Protein AF-A0A7S0IQZ1-F1 (afdb_monomer_lite)

pLDDT: mean 83.0, std 15.06, range [42.0, 97.94]

Radius of gyration: 23.32 Å; chains: 1; bounding box: 59×49×65 Å

Structure (mmCIF, N/CA/C/O backbone):
data_AF-A0A7S0IQZ1-F1
#
_entry.id   AF-A0A7S0IQZ1-F1
#
loop_
_atom_site.group_PDB
_atom_site.id
_atom_site.type_symbol
_atom_site.label_atom_id
_atom_site.label_alt_id
_atom_site.label_comp_id
_atom_site.label_asym_id
_atom_site.label_entity_id
_atom_site.label_seq_id
_atom_site.pdbx_PDB_ins_code
_atom_site.Cartn_x
_atom_site.Cartn_y
_atom_site.Cartn_z
_atom_site.occupancy
_atom_site.B_iso_or_equiv
_atom_site.auth_seq_id
_atom_site.auth_comp_id
_atom_site.auth_asym_id
_atom_site.auth_atom_id
_atom_site.pdbx_PDB_model_num
ATOM 1 N N . THR A 1 1 ? -6.515 -19.270 -25.600 1.00 81.75 1 THR A N 1
ATOM 2 C CA . THR A 1 1 ? -6.030 -20.359 -24.716 1.00 81.75 1 THR A CA 1
ATOM 3 C C . THR A 1 1 ? -4.915 -21.115 -25.415 1.00 81.75 1 THR A C 1
ATOM 5 O O . THR A 1 1 ? -4.811 -21.007 -26.632 1.00 81.75 1 THR A O 1
ATOM 8 N N . TYR A 1 2 ? -4.122 -21.914 -24.690 1.00 85.75 2 TYR A N 1
ATOM 9 C CA . TYR A 1 2 ? -3.061 -22.737 -25.292 1.00 85.75 2 TYR A CA 1
ATOM 10 C C . TYR A 1 2 ? -3.577 -23.597 -26.460 1.00 85.75 2 TYR A C 1
ATOM 12 O O . TYR A 1 2 ? -3.004 -23.592 -27.545 1.00 85.75 2 TYR A O 1
ATOM 20 N N . SER A 1 3 ? -4.724 -24.261 -26.267 1.00 85.69 3 SER A N 1
ATOM 21 C CA . SER A 1 3 ? -5.351 -25.122 -27.276 1.00 85.69 3 SER A CA 1
ATOM 22 C C . SER A 1 3 ? -5.749 -24.385 -28.559 1.00 85.69 3 SER A C 1
ATOM 24 O O . SER A 1 3 ? -5.577 -24.923 -29.649 1.00 85.69 3 SER A O 1
ATOM 26 N N . GLN A 1 4 ? -6.237 -23.146 -28.454 1.00 90.62 4 GLN A N 1
ATOM 27 C CA . GLN A 1 4 ? -6.601 -22.330 -29.618 1.00 90.62 4 GLN A CA 1
ATOM 28 C C . GLN A 1 4 ? -5.368 -21.903 -30.421 1.00 90.62 4 GLN A C 1
ATOM 30 O O . GLN A 1 4 ? -5.385 -21.970 -31.647 1.00 90.62 4 GLN A O 1
ATOM 35 N N . THR A 1 5 ? -4.288 -21.502 -29.746 1.00 88.44 5 THR A N 1
ATOM 36 C CA . THR A 1 5 ? -3.035 -21.123 -30.415 1.00 88.44 5 THR A CA 1
ATOM 37 C C . THR A 1 5 ? -2.375 -22.328 -31.082 1.00 88.44 5 THR A C 1
ATOM 39 O O . THR A 1 5 ? -1.954 -22.225 -32.231 1.00 88.44 5 THR A O 1
ATOM 42 N N . ALA A 1 6 ? -2.360 -23.489 -30.420 1.00 87.75 6 ALA A N 1
ATOM 43 C CA . ALA A 1 6 ? -1.853 -24.730 -31.004 1.00 87.75 6 ALA A CA 1
ATOM 44 C C . ALA A 1 6 ? -2.634 -25.139 -32.268 1.00 87.75 6 ALA A C 1
ATOM 46 O O . ALA A 1 6 ? -2.028 -25.481 -33.282 1.00 87.75 6 ALA A O 1
ATOM 47 N N . ALA A 1 7 ? -3.970 -25.047 -32.232 1.00 91.12 7 ALA A N 1
ATOM 48 C CA . ALA A 1 7 ? -4.820 -25.337 -33.387 1.00 91.12 7 ALA A CA 1
ATOM 49 C C . ALA A 1 7 ? -4.586 -24.355 -34.549 1.00 91.12 7 ALA A C 1
ATOM 51 O O . ALA A 1 7 ? -4.537 -24.772 -35.706 1.00 91.12 7 ALA A O 1
ATOM 52 N N . LEU A 1 8 ? -4.393 -23.066 -34.249 1.00 90.44 8 LEU A N 1
ATOM 53 C CA . LEU A 1 8 ? -4.072 -22.055 -35.256 1.00 90.44 8 LEU A CA 1
ATOM 54 C C . LEU A 1 8 ? -2.727 -22.346 -35.935 1.00 90.44 8 LEU A C 1
ATOM 56 O O . LEU A 1 8 ? -2.669 -22.368 -37.163 1.00 90.44 8 LEU A O 1
ATOM 60 N N . CYS A 1 9 ? -1.669 -22.633 -35.169 1.00 91.00 9 CYS A N 1
ATOM 61 C CA . CYS A 1 9 ? -0.373 -23.023 -35.731 1.00 91.00 9 CYS A CA 1
ATOM 62 C C . CYS A 1 9 ? -0.510 -24.258 -36.632 1.00 91.00 9 CYS A C 1
ATOM 64 O O . CYS A 1 9 ? -0.075 -24.220 -37.782 1.00 91.00 9 CYS A O 1
ATOM 66 N N . ALA A 1 10 ? -1.203 -25.300 -36.163 1.00 92.56 10 ALA A N 1
ATOM 67 C CA . ALA A 1 10 ? -1.425 -26.516 -36.940 1.00 92.56 10 ALA A CA 1
ATOM 68 C C . ALA A 1 10 ? -2.179 -26.248 -38.256 1.00 92.56 10 ALA A C 1
ATOM 70 O O . ALA A 1 10 ? -1.818 -26.807 -39.288 1.00 92.56 10 ALA A O 1
ATOM 71 N N . SER A 1 11 ? -3.172 -25.348 -38.254 1.00 95.94 11 SER A N 1
ATOM 72 C CA . SER A 1 11 ? -3.911 -24.964 -39.470 1.00 95.94 11 SER A CA 1
ATOM 73 C C . SER A 1 11 ? -3.041 -24.272 -40.526 1.00 95.94 11 SER A C 1
ATOM 75 O O . SER A 1 11 ? -3.352 -24.316 -41.713 1.00 95.94 11 SER A O 1
ATOM 77 N N . LEU A 1 12 ? -1.927 -23.673 -40.097 1.00 94.62 12 LEU A N 1
ATOM 78 C CA . LEU A 1 12 ? -0.929 -23.037 -40.955 1.00 94.62 12 LEU A CA 1
ATOM 79 C C . LEU A 1 12 ? 0.230 -23.986 -41.313 1.00 94.62 12 LEU A C 1
ATOM 81 O O . LEU A 1 12 ? 1.208 -23.542 -41.906 1.00 94.62 12 LEU A O 1
ATOM 85 N N . ASN A 1 13 ? 0.134 -25.279 -40.971 1.00 93.00 13 ASN A N 1
ATOM 86 C CA . ASN A 1 13 ? 1.227 -26.260 -41.047 1.00 93.00 13 ASN A CA 1
ATOM 87 C C . ASN A 1 13 ? 2.476 -25.846 -40.243 1.00 93.00 13 ASN A C 1
ATOM 89 O O . ASN A 1 13 ? 3.604 -26.166 -40.614 1.00 93.00 13 ASN A O 1
ATOM 93 N N . LEU A 1 14 ? 2.271 -25.125 -39.139 1.00 88.38 14 LEU A N 1
ATOM 94 C CA . LEU A 1 14 ? 3.308 -24.675 -38.216 1.00 88.38 14 LEU A CA 1
ATOM 95 C C . LEU A 1 14 ? 3.151 -25.355 -36.854 1.00 88.38 14 LEU A C 1
ATOM 97 O O . LEU A 1 14 ? 2.076 -25.820 -36.471 1.00 88.38 14 LEU A O 1
ATOM 101 N N . THR A 1 15 ? 4.228 -25.356 -36.079 1.00 90.50 15 THR A N 1
ATOM 102 C CA . THR A 1 15 ? 4.237 -25.810 -34.686 1.00 90.50 15 THR A CA 1
ATOM 103 C C . THR A 1 15 ? 4.516 -24.645 -33.745 1.00 90.50 15 THR A C 1
ATOM 105 O O . THR A 1 15 ? 5.126 -23.652 -34.134 1.00 90.50 15 THR A O 1
ATOM 108 N N . LEU A 1 16 ? 4.081 -24.771 -32.489 1.00 89.19 16 LEU A N 1
ATOM 109 C CA . LEU A 1 16 ? 4.480 -23.847 -31.427 1.00 89.19 16 LEU A CA 1
ATOM 110 C C . LEU A 1 16 ? 6.001 -23.895 -31.231 1.00 89.19 16 LEU A C 1
ATOM 112 O O . LEU A 1 16 ? 6.591 -24.977 -31.187 1.00 89.19 16 LEU A O 1
ATOM 116 N N . CYS A 1 17 ? 6.614 -22.724 -31.085 1.00 88.06 17 CYS A N 1
ATOM 117 C CA . CYS A 1 17 ? 8.056 -22.598 -30.917 1.00 88.06 17 CYS A CA 1
ATOM 118 C C . CYS A 1 17 ? 8.497 -23.054 -29.519 1.00 88.06 17 CYS A C 1
ATOM 120 O O . CYS A 1 17 ? 7.839 -22.765 -28.515 1.00 88.06 17 CYS A O 1
ATOM 122 N N . ASP A 1 18 ? 9.633 -23.742 -29.466 1.00 89.25 18 ASP A N 1
ATOM 123 C CA . ASP A 1 18 ? 10.360 -24.140 -28.254 1.00 89.25 18 ASP A CA 1
ATOM 124 C C . ASP A 1 18 ? 11.380 -23.075 -27.810 1.00 89.25 18 ASP A C 1
ATOM 126 O O . ASP A 1 18 ? 12.035 -23.201 -26.781 1.00 89.25 18 ASP A O 1
ATOM 130 N N . GLN A 1 19 ? 11.490 -21.994 -28.575 1.00 85.06 19 GLN A N 1
ATOM 131 C CA . GLN A 1 19 ? 12.394 -20.878 -28.342 1.00 85.06 19 GLN A CA 1
ATOM 132 C C . GLN A 1 19 ? 11.683 -19.543 -28.570 1.00 85.06 19 GLN A C 1
ATOM 134 O O . GLN A 1 19 ? 10.645 -19.468 -29.232 1.00 85.06 19 GLN A O 1
ATOM 139 N N . SER A 1 20 ? 12.261 -18.471 -28.027 1.00 85.19 20 SER A N 1
ATOM 140 C CA . SER A 1 20 ? 11.758 -17.116 -28.248 1.00 85.19 20 SER A CA 1
ATOM 141 C C . SER A 1 20 ? 12.039 -16.662 -29.681 1.00 85.19 20 SER A C 1
ATOM 143 O O . SER A 1 20 ? 13.189 -16.627 -30.111 1.00 85.19 20 SER A O 1
ATOM 145 N N . CYS A 1 21 ? 10.997 -16.250 -30.406 1.00 85.88 21 CYS A N 1
ATOM 146 C CA . CYS A 1 21 ? 11.110 -15.643 -31.737 1.00 85.88 21 CYS A CA 1
ATOM 147 C C . CYS A 1 21 ? 11.216 -14.111 -31.661 1.00 85.88 21 CYS A C 1
ATOM 149 O O . CYS A 1 21 ? 10.626 -13.396 -32.476 1.00 85.88 21 CYS A O 1
ATOM 151 N N . ALA A 1 22 ? 11.922 -13.589 -30.656 1.00 85.75 22 ALA A N 1
ATOM 152 C CA . ALA A 1 22 ? 12.027 -12.154 -30.428 1.00 85.75 22 ALA A CA 1
ATOM 153 C C . ALA A 1 22 ? 12.575 -11.414 -31.662 1.00 85.75 22 ALA A C 1
ATOM 155 O O . ALA A 1 22 ? 13.534 -11.846 -32.297 1.00 85.75 22 ALA A O 1
ATOM 156 N N . GLY A 1 23 ? 11.954 -10.279 -31.998 1.00 81.62 23 GLY A N 1
ATOM 157 C CA . GLY A 1 23 ? 12.408 -9.410 -33.097 1.00 81.62 23 GLY A CA 1
ATOM 158 C C . GLY A 1 23 ? 11.973 -9.849 -34.500 1.00 81.62 23 GLY A C 1
ATOM 159 O O . GLY A 1 23 ? 12.385 -9.236 -35.479 1.00 81.62 23 GLY A O 1
ATOM 160 N N . THR A 1 24 ? 11.107 -10.860 -34.610 1.00 82.19 24 THR A N 1
ATOM 161 C CA . THR A 1 24 ? 10.589 -11.365 -35.897 1.00 82.19 24 THR A CA 1
ATOM 162 C C . THR A 1 24 ? 9.340 -10.633 -36.411 1.00 82.19 24 THR A C 1
ATOM 164 O O . THR A 1 24 ? 8.825 -10.978 -37.472 1.00 82.19 24 THR A O 1
ATOM 167 N N . GLY A 1 25 ? 8.866 -9.589 -35.714 1.00 72.38 25 GLY A N 1
ATOM 168 C CA . GLY A 1 25 ? 7.781 -8.719 -36.186 1.00 72.38 25 GLY A CA 1
ATOM 169 C C . GLY A 1 25 ? 6.812 -8.263 -35.092 1.00 72.38 25 GLY A C 1
ATOM 170 O O . GLY A 1 25 ? 7.123 -8.363 -33.909 1.00 72.38 25 GLY A O 1
ATOM 171 N N . CYS A 1 26 ? 5.663 -7.721 -35.524 1.00 78.50 26 CYS A N 1
ATOM 172 C CA . CYS A 1 26 ? 4.396 -7.390 -34.829 1.00 78.50 26 CYS A CA 1
ATOM 173 C C . CYS A 1 26 ? 4.411 -6.891 -33.365 1.00 78.50 26 CYS A C 1
ATOM 175 O O . CYS A 1 26 ? 3.361 -6.856 -32.732 1.00 78.50 26 CYS A O 1
ATOM 177 N N . ALA A 1 27 ? 5.562 -6.483 -32.831 1.00 74.19 27 ALA A N 1
ATOM 178 C CA . ALA A 1 27 ? 5.750 -5.976 -31.472 1.00 74.19 27 ALA A CA 1
ATOM 179 C C . ALA A 1 27 ? 5.231 -6.899 -30.344 1.00 74.19 27 ALA A C 1
ATOM 181 O O . ALA A 1 27 ? 5.028 -6.444 -29.222 1.00 74.19 27 ALA A O 1
ATOM 182 N N . TYR A 1 28 ? 5.088 -8.208 -30.589 1.00 79.75 28 TYR A N 1
ATOM 183 C CA . TYR A 1 28 ? 4.628 -9.160 -29.565 1.00 79.75 28 TYR A CA 1
ATOM 184 C C . TYR A 1 28 ? 5.652 -9.433 -28.457 1.00 79.75 28 TYR A C 1
ATOM 186 O O . TYR A 1 28 ? 5.314 -10.059 -27.459 1.00 79.75 28 TYR A O 1
ATOM 194 N N . ASN A 1 29 ? 6.877 -8.918 -28.588 1.00 84.75 29 ASN A N 1
ATOM 195 C CA . ASN A 1 29 ? 7.941 -9.041 -27.587 1.00 84.75 29 ASN A CA 1
ATOM 196 C C . ASN A 1 29 ? 7.554 -8.483 -26.201 1.00 84.75 29 ASN A C 1
ATOM 198 O O . ASN A 1 29 ? 8.215 -8.799 -25.218 1.00 84.75 29 ASN A O 1
ATOM 202 N N . TYR A 1 30 ? 6.516 -7.647 -26.125 1.00 83.12 30 TYR A N 1
ATOM 203 C CA . TYR A 1 30 ? 6.023 -7.047 -24.882 1.00 83.12 30 TYR A CA 1
ATOM 204 C C . TYR A 1 30 ? 4.868 -7.831 -24.240 1.00 83.12 30 TYR A C 1
ATOM 206 O O . TYR A 1 30 ? 4.283 -7.376 -23.260 1.00 83.12 30 TYR A O 1
ATOM 214 N N . HIS A 1 31 ? 4.523 -9.004 -24.778 1.00 82.00 31 HIS A N 1
ATOM 215 C CA . HIS A 1 31 ? 3.427 -9.834 -24.291 1.00 82.00 31 HIS A CA 1
ATOM 216 C C . HIS A 1 31 ? 3.893 -11.270 -24.012 1.00 82.00 31 HIS A C 1
ATOM 218 O O . HIS A 1 31 ? 4.771 -11.783 -24.709 1.00 82.00 31 HIS A O 1
ATOM 224 N N . PRO A 1 32 ? 3.298 -11.960 -23.021 1.00 83.75 32 PRO A N 1
ATOM 225 C CA . PRO A 1 32 ? 3.548 -13.381 -22.822 1.00 83.75 32 PRO A CA 1
ATOM 226 C C . PRO A 1 32 ? 3.034 -14.184 -24.024 1.00 83.75 32 PRO A C 1
ATOM 228 O O . PRO A 1 32 ? 1.931 -13.951 -24.521 1.00 83.75 32 PRO A O 1
ATOM 231 N N . VAL A 1 33 ? 3.826 -15.158 -24.472 1.00 86.75 33 VAL A N 1
ATOM 232 C CA . VAL A 1 33 ? 3.521 -16.009 -25.631 1.00 86.75 33 VAL A CA 1
ATOM 233 C C . VAL A 1 33 ? 3.371 -17.471 -25.214 1.00 86.75 33 VAL A C 1
ATOM 235 O O . VAL A 1 33 ? 3.998 -17.924 -24.259 1.00 86.75 33 VAL A O 1
ATOM 238 N N . TYR A 1 34 ? 2.540 -18.226 -25.936 1.00 88.75 34 TYR A N 1
ATOM 239 C CA . TYR A 1 34 ? 2.467 -19.678 -25.770 1.00 88.75 34 TYR A CA 1
ATOM 240 C C . TYR A 1 34 ? 3.689 -20.338 -26.421 1.00 88.75 34 TYR A C 1
ATOM 242 O O . TYR A 1 34 ? 4.031 -20.007 -27.555 1.00 88.75 34 TYR A O 1
ATOM 250 N N . SER A 1 35 ? 4.316 -21.285 -25.725 1.00 88.69 35 SER A N 1
ATOM 251 C CA . SER A 1 35 ? 5.458 -22.065 -26.218 1.00 88.69 35 SER A CA 1
ATOM 252 C C . SER A 1 35 ? 5.158 -23.563 -26.184 1.00 88.69 35 SER A C 1
ATOM 254 O O . SER A 1 35 ? 4.246 -24.013 -25.491 1.00 88.69 35 SER A O 1
ATOM 256 N N . SER A 1 36 ? 5.920 -24.353 -26.936 1.00 88.56 36 SER A N 1
ATOM 257 C CA . SER A 1 36 ? 5.891 -25.821 -26.855 1.00 88.56 36 SER A CA 1
ATOM 258 C C . SER A 1 36 ? 6.792 -26.375 -25.745 1.00 88.56 36 SER A C 1
ATOM 260 O O . SER A 1 36 ? 6.884 -27.591 -25.584 1.00 88.56 36 SER A O 1
ATOM 262 N N . LEU A 1 37 ? 7.432 -25.497 -24.961 1.00 84.44 37 LEU A N 1
ATOM 263 C CA . LEU A 1 37 ? 8.306 -25.898 -23.866 1.00 84.44 37 LEU A CA 1
ATOM 264 C C . LEU A 1 37 ? 7.506 -26.627 -22.777 1.00 84.44 37 LEU A C 1
ATOM 266 O O . LEU A 1 37 ? 6.482 -26.108 -22.318 1.00 84.44 37 LEU A O 1
ATOM 270 N N . PRO A 1 38 ? 7.969 -27.806 -22.325 1.00 79.75 38 PRO A N 1
ATOM 271 C CA . PRO A 1 38 ? 7.363 -28.461 -21.182 1.00 79.75 38 PRO A CA 1
ATOM 272 C C . PRO A 1 38 ? 7.553 -27.585 -19.945 1.00 79.75 38 PRO A C 1
ATOM 274 O O . PRO A 1 38 ? 8.589 -26.935 -19.773 1.00 79.75 38 PRO A O 1
ATOM 277 N N . CYS A 1 39 ? 6.567 -27.593 -19.049 1.00 77.81 39 CYS A N 1
ATOM 278 C CA . CYS A 1 39 ? 6.777 -27.018 -17.730 1.00 77.81 39 CYS A CA 1
ATOM 279 C C . CYS A 1 39 ? 7.974 -27.718 -17.066 1.00 77.81 39 CYS A C 1
ATOM 281 O O . CYS A 1 39 ? 8.106 -28.941 -17.202 1.00 77.81 39 CYS A O 1
ATOM 283 N N . PRO A 1 40 ? 8.835 -26.980 -16.343 1.00 78.38 40 PRO A N 1
ATOM 284 C CA . PRO A 1 40 ? 9.879 -27.609 -15.553 1.00 78.38 40 PRO A CA 1
ATOM 285 C C . PRO A 1 40 ? 9.235 -28.638 -14.622 1.00 78.38 40 PRO A C 1
ATOM 287 O O . PRO A 1 40 ? 8.207 -28.365 -13.995 1.00 78.38 40 PRO A O 1
ATOM 290 N N . ALA A 1 41 ? 9.816 -29.840 -14.583 1.00 73.38 41 ALA A N 1
ATOM 291 C CA . ALA A 1 41 ? 9.355 -30.878 -13.677 1.00 73.38 41 ALA A CA 1
ATOM 292 C C . ALA A 1 41 ? 9.350 -30.314 -12.246 1.00 73.38 41 ALA A C 1
ATOM 294 O O . ALA A 1 41 ? 10.288 -29.593 -11.888 1.00 73.38 41 ALA A O 1
ATOM 295 N N . PRO A 1 42 ? 8.326 -30.612 -11.426 1.00 62.06 42 PRO A N 1
ATOM 296 C CA . PRO A 1 42 ? 8.367 -30.243 -10.021 1.00 62.06 42 PRO A CA 1
ATOM 297 C C . PRO A 1 42 ? 9.662 -30.793 -9.423 1.00 62.06 42 PRO A C 1
ATOM 299 O O . PRO A 1 42 ? 9.967 -31.978 -9.585 1.00 62.06 42 PRO A O 1
ATOM 302 N N . SER A 1 43 ? 10.453 -29.910 -8.811 1.00 63.34 43 SER A N 1
ATOM 303 C CA . SER A 1 43 ? 11.767 -30.264 -8.284 1.00 63.34 43 SER A CA 1
ATOM 304 C C . SER A 1 43 ? 11.647 -31.491 -7.373 1.00 63.34 43 SER A C 1
ATOM 306 O O . SER A 1 43 ? 10.781 -31.497 -6.490 1.00 63.34 43 SER A O 1
ATOM 308 N N . PRO A 1 44 ? 12.479 -32.533 -7.556 1.00 66.69 44 PRO A N 1
ATOM 309 C CA . PRO A 1 44 ? 12.504 -33.653 -6.628 1.00 66.69 44 PRO A CA 1
ATOM 310 C C . PRO A 1 44 ? 12.825 -33.138 -5.216 1.00 66.69 44 PRO A C 1
ATOM 312 O O . PRO A 1 44 ? 13.574 -32.163 -5.081 1.00 66.69 44 PRO A O 1
ATOM 315 N N . PRO A 1 45 ? 12.274 -33.761 -4.158 1.00 60.41 45 PRO A N 1
ATOM 316 C CA . PRO A 1 45 ? 12.620 -33.388 -2.795 1.00 60.41 45 PRO A CA 1
ATOM 317 C C . PRO A 1 45 ? 14.138 -33.488 -2.625 1.00 60.41 45 PRO A C 1
ATOM 319 O O . PRO A 1 45 ? 14.747 -34.498 -2.982 1.00 60.41 45 PRO A O 1
ATOM 322 N N . LEU A 1 46 ? 14.745 -32.410 -2.125 1.00 61.62 46 LEU A N 1
ATOM 323 C CA . LEU A 1 46 ? 16.183 -32.349 -1.885 1.00 61.62 46 LEU A CA 1
ATOM 324 C C . LEU A 1 46 ? 16.614 -33.528 -0.989 1.00 61.62 46 LEU A C 1
ATOM 326 O O . LEU A 1 46 ? 15.954 -33.789 0.022 1.00 61.62 46 LEU A O 1
ATOM 330 N N . PRO A 1 47 ? 17.709 -34.237 -1.321 1.00 62.75 47 PRO A N 1
ATOM 331 C CA . PRO A 1 47 ? 18.278 -35.237 -0.428 1.00 62.75 47 PRO A CA 1
ATOM 332 C C . PRO A 1 47 ? 18.697 -34.574 0.888 1.00 62.75 47 PRO A C 1
ATOM 334 O O . PRO A 1 47 ? 19.240 -33.466 0.891 1.00 62.75 47 PRO A O 1
ATOM 337 N N . LEU A 1 48 ? 18.432 -35.251 2.011 1.00 53.41 48 LEU A N 1
ATOM 338 C CA . LEU A 1 48 ? 18.798 -34.733 3.325 1.00 53.41 48 LEU A CA 1
ATOM 339 C C . LEU A 1 48 ? 20.324 -34.521 3.401 1.00 53.41 48 LEU A C 1
ATOM 341 O O . LEU A 1 48 ? 21.080 -35.425 3.033 1.00 53.41 48 LEU A O 1
ATOM 345 N N . PRO A 1 49 ? 20.790 -33.361 3.894 1.00 70.19 49 PRO A N 1
ATOM 346 C CA . PRO A 1 49 ? 22.212 -33.111 4.081 1.00 70.19 49 PRO A CA 1
ATOM 347 C C . PRO A 1 49 ? 22.813 -34.060 5.138 1.00 70.19 49 PRO A C 1
ATOM 349 O O . PRO A 1 49 ? 22.112 -34.465 6.071 1.00 70.19 49 PRO A O 1
ATOM 352 N N . PRO A 1 50 ? 24.111 -34.411 5.027 1.00 66.88 50 PRO A N 1
ATOM 353 C CA . PRO A 1 50 ? 24.805 -35.203 6.038 1.00 66.88 50 PRO A CA 1
ATOM 354 C C . PRO A 1 50 ? 24.800 -34.486 7.393 1.00 66.88 50 PRO A C 1
ATOM 356 O O . PRO A 1 50 ? 24.919 -33.261 7.465 1.00 66.88 50 PRO A O 1
ATOM 359 N N . SER A 1 51 ? 24.652 -35.260 8.471 1.00 57.75 51 SER A N 1
ATOM 360 C CA . SER A 1 51 ? 24.537 -34.724 9.827 1.00 57.75 51 SER A CA 1
ATOM 361 C C . SER A 1 51 ? 25.761 -33.876 10.211 1.00 57.75 51 SER A C 1
ATOM 363 O O . SER A 1 51 ? 26.893 -34.346 10.069 1.00 57.75 51 SER A O 1
ATOM 365 N N . PRO A 1 52 ? 25.562 -32.648 10.723 1.00 66.81 52 PRO A N 1
ATOM 366 C CA . PRO A 1 52 ? 26.654 -31.819 11.215 1.00 66.81 52 PRO A CA 1
ATOM 367 C C . PRO A 1 52 ? 27.291 -32.422 12.484 1.00 66.81 52 PRO A C 1
ATOM 369 O O . PRO A 1 52 ? 26.627 -33.162 13.217 1.00 66.81 52 PRO A O 1
ATOM 372 N N . PRO A 1 53 ? 28.569 -32.106 12.774 1.00 65.50 53 PRO A N 1
ATOM 373 C CA . PRO A 1 53 ? 29.215 -32.484 14.031 1.00 65.50 53 PRO A CA 1
ATOM 374 C C . PRO A 1 53 ? 28.443 -31.923 15.240 1.00 65.50 53 PRO A C 1
ATOM 376 O O . PRO A 1 53 ? 27.761 -30.901 15.108 1.00 65.50 53 PRO A O 1
ATOM 379 N N . PRO A 1 54 ? 28.545 -32.557 16.426 1.00 60.09 54 PRO A N 1
ATOM 380 C CA . PRO A 1 54 ? 27.790 -32.132 17.596 1.00 60.09 54 PRO A CA 1
ATOM 381 C C . PRO A 1 54 ? 28.120 -30.670 17.941 1.00 60.09 54 PRO A C 1
ATOM 383 O O . PRO A 1 54 ? 29.300 -30.310 18.035 1.00 60.09 54 PRO A O 1
ATOM 386 N N . PRO A 1 55 ? 27.106 -29.810 18.127 1.00 52.78 55 PRO A N 1
ATOM 387 C CA . PRO A 1 55 ? 27.332 -28.416 18.454 1.00 52.78 55 PRO A CA 1
ATOM 388 C C . PRO A 1 55 ? 27.966 -28.311 19.843 1.00 52.78 55 PRO A C 1
ATOM 390 O O . PRO A 1 55 ? 27.484 -28.889 20.818 1.00 52.78 55 PRO A O 1
ATOM 393 N N . ARG A 1 56 ? 29.040 -27.520 19.951 1.00 59.66 56 ARG A N 1
ATOM 394 C CA . ARG A 1 56 ? 29.423 -26.932 21.241 1.00 59.66 56 ARG A CA 1
ATOM 395 C C . ARG A 1 56 ? 28.218 -26.153 21.749 1.00 59.66 56 ARG A C 1
ATOM 397 O O . ARG A 1 56 ? 27.620 -25.435 20.954 1.00 59.66 56 ARG A O 1
ATOM 404 N N . SER A 1 57 ? 27.889 -26.302 23.032 1.00 56.41 57 SER A N 1
ATOM 405 C CA . SER A 1 57 ? 26.756 -25.676 23.719 1.0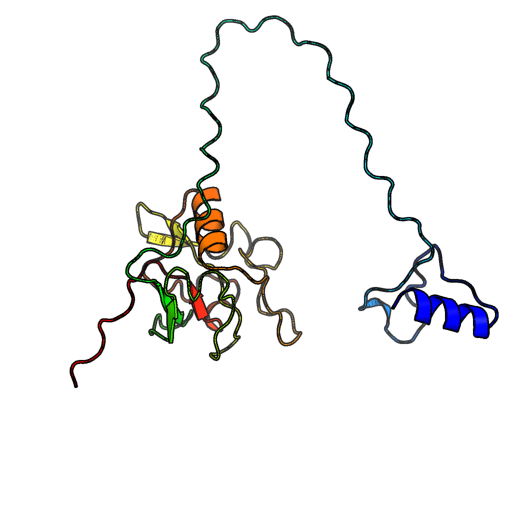0 56.41 57 SER A CA 1
ATOM 406 C C . SER A 1 57 ? 26.618 -24.190 23.382 1.00 56.41 57 SER A C 1
ATOM 408 O O . SER A 1 57 ? 27.170 -23.322 24.055 1.00 56.41 57 SER A O 1
ATOM 410 N N . GLN A 1 58 ? 25.878 -23.904 22.319 1.00 56.44 58 GLN A N 1
ATOM 411 C CA . GLN A 1 58 ? 25.437 -22.579 21.943 1.00 56.44 58 GLN A CA 1
ATOM 412 C C . GLN A 1 58 ? 23.938 -22.542 22.177 1.00 56.44 58 GLN A C 1
ATOM 414 O O . GLN A 1 58 ? 23.209 -23.493 21.891 1.00 56.44 58 GLN A O 1
ATOM 419 N N . ARG A 1 59 ? 23.527 -21.445 22.808 1.00 58.69 59 ARG A N 1
ATOM 420 C CA . ARG A 1 59 ? 22.156 -21.136 23.190 1.00 58.69 59 ARG A CA 1
ATOM 421 C C . ARG A 1 59 ? 21.221 -21.408 21.997 1.00 58.69 59 ARG A C 1
ATOM 423 O O . ARG A 1 59 ? 21.587 -21.035 20.884 1.00 58.69 59 ARG A O 1
ATOM 430 N N . PRO A 1 60 ? 20.060 -22.056 22.205 1.00 56.06 60 PRO A N 1
ATOM 431 C CA . PRO A 1 60 ? 19.142 -22.365 21.117 1.00 56.06 60 PRO A CA 1
ATOM 432 C C . PRO A 1 60 ? 18.818 -21.097 20.310 1.00 56.06 60 PRO A C 1
ATOM 434 O O . PRO A 1 60 ? 18.647 -20.034 20.921 1.00 56.06 60 PRO A O 1
ATOM 437 N N . PRO A 1 61 ? 18.757 -21.185 18.966 1.00 55.22 61 PRO A N 1
ATOM 438 C CA . PRO A 1 61 ? 18.266 -20.082 18.155 1.00 55.22 61 PRO A CA 1
ATOM 439 C C . PRO A 1 61 ? 16.861 -19.704 18.647 1.00 55.22 61 PRO A C 1
ATOM 441 O O . PRO A 1 61 ? 16.102 -20.594 19.051 1.00 55.22 61 PRO A O 1
ATOM 444 N N . PRO A 1 62 ? 16.513 -18.405 18.675 1.00 50.41 62 PRO A N 1
ATOM 445 C CA . PRO A 1 62 ? 15.163 -17.999 19.027 1.00 50.41 62 PRO A CA 1
ATOM 446 C C . PRO A 1 62 ? 14.174 -18.713 18.092 1.00 50.41 62 PRO A C 1
ATOM 448 O O . PRO A 1 62 ? 14.497 -18.929 16.919 1.00 50.41 62 PRO A O 1
ATOM 451 N N . PRO A 1 63 ? 13.002 -19.131 18.597 1.00 46.78 63 PRO A N 1
ATOM 452 C CA . PRO A 1 63 ? 11.989 -19.749 17.756 1.00 46.78 63 PRO A CA 1
ATOM 453 C C . PRO A 1 63 ? 11.680 -18.828 16.565 1.00 46.78 63 PRO A C 1
ATOM 455 O O . PRO A 1 63 ? 11.720 -17.603 16.734 1.00 46.78 63 PRO A O 1
ATOM 458 N N . PRO A 1 64 ? 11.373 -19.379 15.373 1.00 48.97 64 PRO A N 1
ATOM 459 C CA . PRO A 1 64 ? 10.813 -18.566 14.302 1.00 48.97 64 PRO A CA 1
ATOM 460 C C . PRO A 1 64 ? 9.616 -17.797 14.877 1.00 48.97 64 PRO A C 1
ATOM 462 O O . PRO A 1 64 ? 8.876 -18.372 15.690 1.00 48.97 64 PRO A O 1
ATOM 465 N N . PRO A 1 65 ? 9.435 -16.508 14.529 1.00 49.19 65 PRO A N 1
ATOM 466 C CA . PRO A 1 65 ? 8.262 -15.779 14.977 1.00 49.19 65 PRO A CA 1
ATOM 467 C C . PRO A 1 65 ? 7.032 -16.612 14.603 1.00 49.19 65 PRO A C 1
ATOM 469 O O . PRO A 1 65 ? 7.031 -17.245 13.539 1.00 49.19 65 PRO A O 1
ATOM 472 N N . PRO A 1 66 ? 6.022 -16.699 15.485 1.00 42.00 66 PRO A N 1
ATOM 473 C CA . PRO A 1 66 ? 4.810 -17.430 15.162 1.00 42.00 66 PRO A CA 1
ATOM 474 C C . PRO A 1 66 ? 4.324 -16.950 13.795 1.00 42.00 66 PRO A C 1
ATOM 476 O O . PRO A 1 66 ? 4.356 -15.751 13.519 1.00 42.00 66 PRO A O 1
ATOM 479 N N . LEU A 1 67 ? 3.909 -17.886 12.936 1.00 43.66 67 LEU A N 1
ATOM 480 C CA . LEU A 1 67 ? 3.068 -17.567 11.788 1.00 43.66 67 LEU A CA 1
ATOM 481 C C . LEU A 1 67 ? 1.820 -16.907 12.369 1.00 43.66 67 LEU A C 1
ATOM 483 O O . LEU A 1 67 ? 0.879 -17.583 12.786 1.00 43.66 67 LEU A O 1
ATOM 487 N N . SER A 1 68 ? 1.885 -15.587 12.514 1.00 43.59 68 SER A N 1
ATOM 488 C CA . SER A 1 68 ? 0.794 -14.764 12.983 1.00 43.59 68 SER A CA 1
ATOM 489 C C . SER A 1 68 ? -0.369 -15.094 12.071 1.00 43.59 68 SER A C 1
ATOM 491 O O . SER A 1 68 ? -0.249 -14.979 10.849 1.00 43.59 68 SER A O 1
ATOM 493 N N . LEU A 1 69 ? -1.466 -15.572 12.663 1.00 46.38 69 LEU A N 1
ATOM 494 C CA . LEU A 1 69 ? -2.763 -15.630 11.997 1.00 46.38 69 LEU A CA 1
ATOM 495 C C . LEU A 1 69 ? -2.890 -14.378 11.119 1.00 46.38 69 LEU A C 1
ATOM 497 O O . LEU A 1 69 ? -2.546 -13.306 11.626 1.00 46.38 69 LEU A O 1
ATOM 501 N N . PRO A 1 70 ? -3.331 -14.482 9.847 1.00 53.16 70 PRO A N 1
ATOM 502 C CA . PRO A 1 70 ? -3.557 -13.296 9.031 1.00 53.16 70 PRO A CA 1
ATOM 503 C C . PRO A 1 70 ? -4.373 -12.338 9.887 1.00 53.16 70 PRO A C 1
ATOM 505 O O . PRO A 1 70 ? -5.455 -12.714 10.347 1.00 53.16 70 PRO A O 1
ATOM 508 N N . SER A 1 71 ? -3.787 -11.184 10.224 1.00 62.53 71 SER A N 1
ATOM 509 C CA . SER A 1 71 ? -4.387 -10.250 11.169 1.00 62.53 71 SER A CA 1
ATOM 510 C C . SER A 1 71 ? -5.722 -9.842 10.576 1.00 62.53 71 SER A C 1
ATOM 512 O O . SER A 1 71 ? -5.777 -9.060 9.626 1.00 62.53 71 SER A O 1
ATOM 514 N N . LYS A 1 72 ? -6.798 -10.464 11.065 1.00 82.56 72 LYS A N 1
ATOM 515 C CA . LYS A 1 72 ? -8.151 -10.183 10.602 1.00 82.56 72 LYS A CA 1
ATOM 516 C C . LYS A 1 72 ? -8.425 -8.706 10.819 1.00 82.56 72 LYS A C 1
ATOM 518 O O . LYS A 1 72 ? -7.864 -8.095 11.734 1.00 82.56 72 LYS A O 1
ATOM 523 N N . ILE A 1 73 ? -9.312 -8.152 9.999 1.00 87.44 73 ILE A N 1
ATOM 524 C CA . ILE A 1 73 ? -9.850 -6.823 10.264 1.00 87.44 73 ILE A CA 1
ATOM 525 C C . ILE A 1 73 ? -10.379 -6.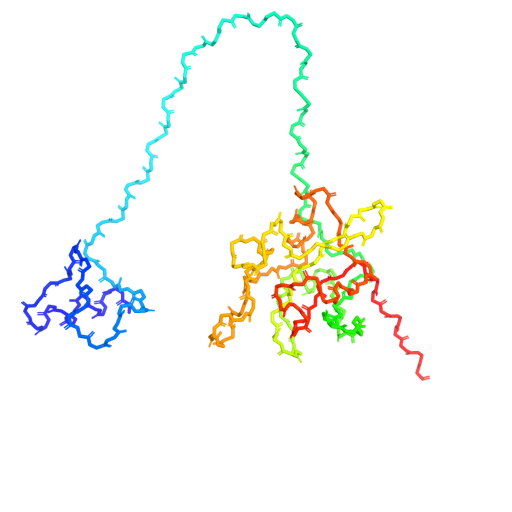834 11.713 1.00 87.44 73 ILE A C 1
ATOM 527 O O . ILE A 1 73 ? -11.102 -7.757 12.097 1.00 87.44 73 ILE A O 1
ATOM 531 N N . PRO A 1 74 ? -9.974 -5.887 12.571 1.00 87.31 74 PRO A N 1
ATOM 532 C CA . PRO A 1 74 ? -10.447 -5.869 13.951 1.00 87.31 74 PRO A CA 1
ATOM 533 C C . PRO A 1 74 ? -11.948 -5.576 14.042 1.00 87.31 74 PRO A C 1
ATOM 535 O O . PRO A 1 74 ? -12.529 -4.990 13.134 1.00 87.31 74 PRO A O 1
ATOM 538 N N . SER A 1 75 ? -12.574 -5.948 15.163 1.00 85.19 75 SER A N 1
ATOM 539 C CA . SER A 1 75 ? -14.032 -5.855 15.371 1.00 85.19 75 SER A CA 1
ATOM 540 C C . SER A 1 75 ? -14.629 -4.472 15.084 1.00 85.19 75 SER A C 1
ATOM 542 O O . SER A 1 75 ? -15.739 -4.384 14.575 1.00 85.19 75 SER A O 1
ATOM 544 N N . GLY A 1 76 ? -13.888 -3.399 15.376 1.00 85.44 76 GLY A N 1
ATOM 545 C CA . GLY A 1 76 ? -14.300 -2.015 15.106 1.00 85.44 76 GLY A CA 1
ATOM 546 C C . GLY A 1 76 ? -14.121 -1.545 13.657 1.00 85.44 76 GLY A C 1
ATOM 547 O O . GLY A 1 76 ? -14.300 -0.361 13.387 1.00 85.44 76 GLY A O 1
ATOM 548 N N . GLY A 1 77 ? -13.720 -2.433 12.746 1.00 91.75 77 GLY A N 1
ATOM 549 C CA . GLY A 1 77 ? -13.394 -2.094 11.368 1.00 91.75 77 GLY A CA 1
ATOM 550 C C . GLY A 1 77 ? -12.126 -1.252 11.233 1.00 91.75 77 GLY A C 1
ATOM 551 O O . GLY A 1 77 ? -11.497 -0.842 12.220 1.00 91.75 77 GLY A O 1
ATOM 552 N N . ARG A 1 78 ? -11.701 -1.030 9.991 1.00 94.50 78 ARG A N 1
ATOM 553 C CA . ARG A 1 78 ? -10.512 -0.233 9.665 1.00 94.50 78 ARG A CA 1
ATOM 554 C C . ARG A 1 78 ? -10.774 0.703 8.508 1.00 94.50 78 ARG A C 1
ATOM 556 O O . ARG A 1 78 ? -11.365 0.310 7.506 1.00 94.50 78 ARG A O 1
ATOM 563 N N . ALA A 1 79 ? -10.320 1.939 8.660 1.00 96.62 79 ALA A N 1
ATOM 564 C CA . ALA A 1 79 ? -10.453 2.943 7.627 1.00 96.62 79 ALA A CA 1
ATOM 565 C C . ALA A 1 79 ? -9.469 2.681 6.480 1.00 96.62 79 ALA A C 1
ATOM 567 O O . ALA A 1 79 ? -8.271 2.456 6.681 1.00 96.62 79 ALA A O 1
ATOM 568 N N . VAL A 1 80 ? -9.983 2.776 5.262 1.00 97.62 80 VAL A N 1
ATOM 569 C CA . VAL A 1 80 ? -9.195 3.041 4.063 1.00 97.62 80 VAL A CA 1
ATOM 570 C C . VAL A 1 80 ? -9.199 4.547 3.860 1.00 97.62 80 VAL A C 1
ATOM 572 O O . VAL A 1 80 ? -10.257 5.182 3.898 1.00 97.62 80 VAL A O 1
ATOM 575 N N . ILE A 1 81 ? -8.015 5.112 3.662 1.00 97.94 81 ILE A N 1
ATOM 576 C CA . ILE A 1 81 ? -7.812 6.556 3.529 1.00 97.94 81 ILE A CA 1
ATOM 577 C C . ILE A 1 81 ? -7.138 6.886 2.197 1.00 97.94 81 ILE A C 1
ATOM 579 O O . ILE A 1 81 ? -6.584 6.007 1.539 1.00 97.94 81 ILE A O 1
ATOM 583 N N . GLN A 1 82 ? -7.178 8.149 1.788 1.00 97.69 82 GLN A N 1
ATOM 584 C CA . GLN A 1 82 ? -6.434 8.632 0.626 1.00 97.69 82 GLN A CA 1
ATOM 585 C C . GLN A 1 82 ? -4.926 8.599 0.899 1.00 97.69 82 GLN A C 1
ATOM 587 O O . GLN A 1 82 ? -4.469 9.072 1.942 1.00 97.69 82 GLN A O 1
ATOM 592 N N . GLY A 1 83 ? -4.140 8.085 -0.047 1.00 95.94 83 GLY A N 1
ATOM 593 C CA . GLY A 1 83 ? -2.688 7.988 0.089 1.00 95.94 83 GLY A CA 1
ATOM 594 C C . GLY A 1 83 ? -1.938 9.322 0.022 1.00 95.94 83 GLY A C 1
ATOM 595 O O . GLY A 1 83 ? -0.746 9.349 0.331 1.00 95.94 83 GLY A O 1
ATOM 596 N N . ASP A 1 84 ? -2.586 10.417 -0.381 1.00 96.12 84 ASP A N 1
ATOM 597 C CA . ASP A 1 84 ? -2.021 11.770 -0.442 1.00 96.12 84 ASP A CA 1
ATOM 598 C C . ASP A 1 84 ? -2.468 12.661 0.727 1.00 96.12 84 ASP A C 1
ATOM 600 O O . ASP A 1 84 ? -1.633 13.313 1.345 1.00 96.12 84 ASP A O 1
ATOM 604 N N . THR A 1 85 ? -3.756 12.671 1.070 1.00 95.94 85 THR A N 1
ATOM 605 C CA . THR A 1 85 ? -4.315 13.572 2.091 1.00 95.94 85 THR A CA 1
ATOM 606 C C . THR A 1 85 ? -4.605 12.883 3.419 1.00 95.94 85 THR A C 1
ATOM 608 O O . THR A 1 85 ? -4.738 13.554 4.437 1.00 95.94 85 THR A O 1
ATOM 611 N N . GLY A 1 86 ? -4.732 11.552 3.434 1.00 95.44 86 GLY A N 1
ATOM 612 C CA . GLY A 1 86 ? -5.214 10.809 4.601 1.00 95.44 86 GLY A CA 1
ATOM 613 C C . GLY A 1 86 ? -6.713 10.957 4.865 1.00 95.44 86 GLY A C 1
ATOM 614 O O . GLY A 1 86 ? -7.194 10.515 5.905 1.00 95.44 86 GLY A O 1
ATOM 615 N N . THR A 1 87 ? -7.468 11.545 3.933 1.00 96.31 87 THR A N 1
ATOM 616 C CA . THR A 1 87 ? -8.926 11.671 4.053 1.00 96.31 87 THR A CA 1
ATOM 617 C C . THR A 1 87 ? -9.585 10.293 4.050 1.00 96.31 87 THR A C 1
ATOM 619 O O . THR A 1 87 ? -9.212 9.427 3.261 1.00 96.31 87 THR A O 1
ATOM 622 N N . PHE A 1 88 ? -10.587 10.091 4.906 1.00 95.88 88 PHE A N 1
ATOM 623 C CA . PHE A 1 88 ? -11.384 8.865 4.941 1.00 95.88 88 PHE A CA 1
ATOM 624 C C . PHE A 1 88 ? -12.076 8.588 3.596 1.00 95.88 88 PHE A C 1
ATOM 626 O O . PHE A 1 88 ? -12.656 9.493 2.998 1.00 95.88 88 PHE A O 1
ATOM 633 N N . LEU A 1 89 ? -12.044 7.330 3.148 1.00 95.19 89 LEU A N 1
ATOM 634 C CA . LEU A 1 89 ? -12.711 6.883 1.921 1.00 95.19 89 LEU A CA 1
ATOM 635 C C . LEU A 1 89 ? -13.745 5.790 2.176 1.00 95.19 89 LEU A C 1
ATOM 637 O O . LEU A 1 89 ? -14.863 5.871 1.676 1.00 95.19 89 LEU A O 1
ATOM 641 N N . SER A 1 90 ? -13.364 4.748 2.912 1.00 95.38 90 SER A N 1
ATOM 642 C CA . SER A 1 90 ? -14.227 3.594 3.152 1.00 95.38 90 SER A CA 1
ATOM 643 C C . SER A 1 90 ? -13.895 2.921 4.477 1.00 95.38 90 SER A C 1
ATOM 645 O O . SER A 1 90 ? -12.779 3.032 4.986 1.00 95.38 90 SER A O 1
ATOM 647 N N . CYS A 1 91 ? -14.872 2.213 5.033 1.00 95.81 91 CYS A N 1
ATOM 648 C CA . CYS A 1 91 ? -14.708 1.386 6.218 1.00 95.81 91 CYS A CA 1
ATOM 649 C C . CYS A 1 91 ? -14.685 -0.084 5.806 1.00 95.81 91 CYS A C 1
ATOM 651 O O . CYS A 1 91 ? -15.614 -0.542 5.149 1.00 95.81 91 CYS A O 1
ATOM 653 N N . LEU A 1 92 ? -13.647 -0.811 6.214 1.00 94.88 92 LEU A N 1
ATOM 654 C CA . LEU A 1 92 ? -13.577 -2.260 6.063 1.00 94.88 92 LEU A CA 1
ATOM 655 C C . LEU A 1 92 ? -14.080 -2.913 7.345 1.00 94.88 92 LEU A C 1
ATOM 657 O O . LEU A 1 92 ? -13.520 -2.667 8.418 1.00 94.88 92 LEU A O 1
ATOM 661 N N . LEU A 1 93 ? -15.109 -3.745 7.238 1.00 92.12 93 LEU A N 1
ATOM 662 C CA . LEU A 1 93 ? -15.712 -4.477 8.342 1.00 92.12 93 LEU A CA 1
ATOM 663 C C . LEU A 1 93 ? -15.278 -5.953 8.338 1.00 92.12 93 LEU A C 1
ATOM 665 O O . LEU A 1 93 ? -15.202 -6.585 7.280 1.00 92.12 93 LEU A O 1
ATOM 669 N N . PRO A 1 94 ? -15.013 -6.539 9.518 1.00 90.62 94 PRO A N 1
ATOM 670 C CA . PRO A 1 94 ? -14.620 -7.941 9.624 1.00 90.62 94 PRO A CA 1
ATOM 671 C C . PRO A 1 94 ? -15.715 -8.883 9.128 1.00 90.62 94 PRO A C 1
ATOM 673 O O . PRO A 1 94 ? -16.888 -8.714 9.459 1.00 90.62 94 PRO A O 1
ATOM 676 N N . GLY A 1 95 ? -15.332 -9.906 8.363 1.00 86.19 95 GLY A N 1
ATOM 677 C CA . GLY A 1 95 ? -16.258 -10.885 7.784 1.00 86.19 95 GLY A CA 1
ATOM 678 C C . GLY A 1 95 ? -17.057 -10.382 6.576 1.00 86.19 95 GLY A C 1
ATOM 679 O O . GLY A 1 95 ? -17.670 -11.197 5.890 1.00 86.19 95 GLY A O 1
ATOM 680 N N . GLN A 1 96 ? -17.026 -9.077 6.293 1.00 88.62 96 GLN A N 1
ATOM 681 C CA . GLN A 1 96 ? -17.658 -8.466 5.123 1.00 88.62 96 GLN A CA 1
ATOM 682 C C . GLN A 1 96 ? -16.610 -8.052 4.085 1.00 88.62 96 GLN A C 1
ATOM 684 O O . GLN A 1 96 ? -16.722 -8.420 2.919 1.00 88.62 96 GLN A O 1
ATOM 689 N N . ASP A 1 97 ? -15.561 -7.356 4.526 1.00 92.44 97 ASP A N 1
ATOM 690 C CA . ASP A 1 97 ? -14.559 -6.726 3.661 1.00 92.44 97 ASP A CA 1
ATOM 691 C C . ASP A 1 97 ? -13.180 -7.401 3.739 1.00 92.44 97 ASP A C 1
ATOM 693 O O . ASP A 1 97 ? -12.175 -6.848 3.293 1.00 92.44 97 ASP A O 1
ATOM 697 N N . ASP A 1 98 ? -13.111 -8.619 4.290 1.00 88.88 98 ASP A N 1
ATOM 698 C CA . ASP A 1 98 ? -11.854 -9.361 4.492 1.00 88.88 98 ASP A CA 1
ATOM 699 C C . ASP A 1 98 ? -11.078 -9.593 3.179 1.00 88.88 98 ASP A C 1
ATOM 701 O O . ASP A 1 98 ? -9.851 -9.700 3.193 1.00 88.88 98 ASP A O 1
ATOM 705 N N . ASN A 1 99 ? -11.787 -9.637 2.045 1.00 90.12 99 ASN A N 1
ATOM 706 C CA . ASN A 1 99 ? -11.226 -9.838 0.705 1.00 90.12 99 ASN A CA 1
ATOM 707 C C . ASN A 1 99 ? -11.170 -8.550 -0.135 1.00 90.12 99 ASN A C 1
ATOM 709 O O . ASN A 1 99 ? -10.880 -8.611 -1.329 1.00 90.12 99 ASN A O 1
ATOM 713 N N . THR A 1 100 ? -11.471 -7.390 0.448 1.00 91.38 100 THR A N 1
ATOM 714 C CA . THR A 1 100 ? -11.515 -6.122 -0.286 1.00 91.38 100 THR A CA 1
ATOM 715 C C . THR A 1 100 ? -10.103 -5.665 -0.628 1.00 91.38 100 THR A C 1
ATOM 717 O O . THR A 1 100 ? -9.322 -5.346 0.268 1.00 91.38 100 THR A O 1
ATOM 720 N N . THR A 1 101 ? -9.795 -5.605 -1.926 1.00 94.56 101 THR A N 1
ATOM 721 C CA . THR A 1 101 ? -8.498 -5.162 -2.474 1.00 94.56 101 THR A CA 1
ATOM 722 C C . THR A 1 101 ? -8.583 -3.842 -3.239 1.00 94.56 101 THR A C 1
ATOM 724 O O . THR A 1 101 ? -7.564 -3.324 -3.695 1.00 94.56 101 THR A O 1
ATOM 727 N N . GLN A 1 102 ? -9.791 -3.316 -3.446 1.00 93.81 102 GLN A N 1
ATOM 728 C CA . GLN A 1 102 ? -10.032 -2.131 -4.263 1.00 93.81 102 GLN A CA 1
ATOM 729 C C . GLN A 1 102 ? -11.220 -1.315 -3.753 1.00 93.81 102 GLN A C 1
ATOM 731 O O . GLN A 1 102 ? -12.170 -1.882 -3.215 1.00 93.81 102 GLN A O 1
ATOM 736 N N . ILE A 1 103 ? -11.179 -0.001 -3.965 1.00 91.12 103 ILE A N 1
ATOM 737 C CA . ILE A 1 103 ? -12.313 0.910 -3.781 1.00 91.12 103 ILE A CA 1
ATOM 738 C C . ILE A 1 103 ? -12.411 1.883 -4.956 1.00 91.12 103 ILE A C 1
ATOM 740 O O . ILE A 1 103 ? -11.420 2.163 -5.620 1.00 91.12 103 ILE A O 1
ATOM 744 N N . GLU A 1 104 ? -13.604 2.419 -5.201 1.00 90.56 104 GLU A N 1
ATOM 745 C CA . GLU A 1 104 ? -13.904 3.338 -6.309 1.00 90.56 104 GLU A CA 1
ATOM 746 C C . GLU A 1 104 ? -13.351 4.759 -6.065 1.00 90.56 104 GLU A C 1
ATOM 748 O O . GLU A 1 104 ? -14.089 5.743 -6.020 1.00 90.56 104 GLU A O 1
ATOM 753 N N . TRP A 1 105 ? -12.035 4.873 -5.864 1.00 89.62 105 TRP A N 1
ATOM 754 C CA . TRP A 1 105 ? -11.325 6.137 -5.681 1.00 89.62 105 TRP A CA 1
ATOM 755 C C . TRP A 1 105 ? -9.916 6.082 -6.276 1.00 89.62 105 TRP A C 1
ATOM 757 O O . TRP A 1 105 ? -9.175 5.125 -6.045 1.00 89.62 105 TRP A O 1
ATOM 767 N N . GLY A 1 106 ? -9.532 7.136 -7.005 1.00 88.00 106 GLY A N 1
ATOM 768 C CA . GLY A 1 106 ? -8.194 7.274 -7.584 1.00 88.00 106 GLY A CA 1
ATOM 769 C C . GLY A 1 106 ? -7.790 6.051 -8.413 1.00 88.00 106 GLY A C 1
ATOM 770 O O . GLY A 1 106 ? -8.545 5.570 -9.259 1.00 88.00 106 GLY A O 1
ATOM 771 N N . ARG A 1 107 ? -6.590 5.527 -8.156 1.00 90.00 107 ARG A N 1
ATOM 772 C CA . ARG A 1 107 ? -6.179 4.201 -8.621 1.00 90.00 107 ARG A CA 1
ATOM 773 C C . ARG A 1 107 ? -6.731 3.158 -7.661 1.00 90.00 107 ARG A C 1
ATOM 775 O O . ARG A 1 107 ? -6.180 2.955 -6.591 1.00 90.00 107 ARG A O 1
ATOM 782 N N . GLN A 1 108 ? -7.799 2.491 -8.082 1.00 91.38 108 GLN A N 1
ATOM 783 C CA . GLN A 1 108 ? -8.712 1.751 -7.207 1.00 91.38 108 GLN A CA 1
ATOM 784 C C . GLN A 1 108 ? -8.068 0.717 -6.268 1.00 91.38 108 GLN A C 1
ATOM 786 O O . GLN A 1 108 ? -8.610 0.478 -5.192 1.00 91.38 108 GLN A O 1
ATOM 791 N N . LEU A 1 109 ? -6.944 0.092 -6.641 1.00 92.19 109 LEU A N 1
ATOM 792 C CA . LEU A 1 109 ? -6.259 -0.881 -5.781 1.00 92.19 109 LEU A CA 1
ATOM 793 C C . LEU A 1 109 ? -5.762 -0.233 -4.489 1.00 92.19 109 LEU A C 1
ATOM 795 O O . LEU A 1 109 ? -5.067 0.782 -4.531 1.00 92.19 109 LEU A O 1
ATOM 799 N N . ILE A 1 110 ? -6.066 -0.854 -3.352 1.00 95.12 110 ILE A N 1
ATOM 800 C CA . ILE A 1 110 ? -5.645 -0.357 -2.044 1.00 95.12 110 ILE A CA 1
ATOM 801 C C . ILE A 1 110 ? -4.181 -0.731 -1.819 1.00 95.12 110 ILE A C 1
ATOM 803 O O . ILE A 1 110 ? -3.822 -1.908 -1.761 1.00 95.12 110 ILE A O 1
ATOM 807 N N . ALA A 1 111 ? -3.326 0.279 -1.708 1.00 95.25 111 ALA A N 1
ATOM 808 C CA . ALA A 1 111 ? -1.898 0.095 -1.536 1.00 95.25 111 ALA A CA 1
ATOM 809 C C . ALA A 1 111 ? -1.522 -0.098 -0.051 1.00 95.25 111 ALA A C 1
ATOM 811 O O . ALA A 1 111 ? -2.122 0.514 0.844 1.00 95.25 111 ALA A O 1
ATOM 812 N N . PRO A 1 112 ? -0.516 -0.937 0.242 1.00 95.81 112 PRO A N 1
ATOM 813 C CA . PRO A 1 112 ? 0.014 -1.075 1.588 1.00 95.81 112 PRO A CA 1
ATOM 814 C C . PRO A 1 112 ? 0.861 0.140 1.981 1.00 95.81 112 PRO A C 1
ATOM 816 O O . PRO A 1 112 ? 1.581 0.722 1.170 1.00 95.81 112 PRO A O 1
ATOM 819 N N . GLN A 1 113 ? 0.828 0.480 3.263 1.00 96.69 113 GLN A N 1
ATOM 820 C CA . GLN A 1 113 ? 1.786 1.386 3.885 1.00 96.69 113 GLN A CA 1
ATOM 821 C C . GLN A 1 113 ? 2.024 0.937 5.324 1.00 96.69 113 GLN A C 1
ATOM 823 O O . GLN A 1 113 ? 1.083 0.600 6.050 1.00 96.69 113 GLN A O 1
ATOM 828 N N . CYS A 1 114 ? 3.290 0.907 5.715 1.00 97.50 114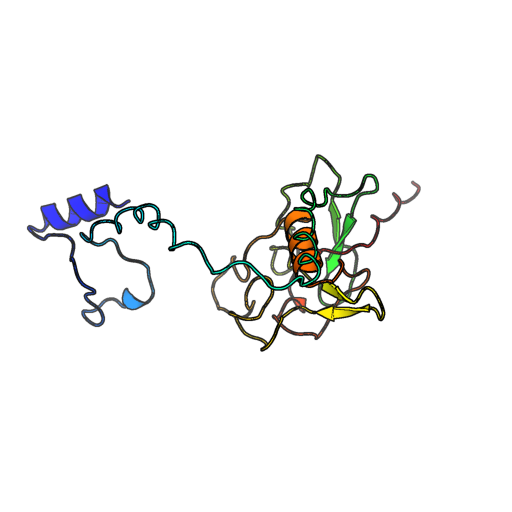 CYS A N 1
ATOM 829 C CA . CYS A 1 114 ? 3.710 0.420 7.017 1.00 97.50 114 CYS A CA 1
ATOM 830 C C . CYS A 1 114 ? 4.433 1.529 7.771 1.00 97.50 114 CYS A C 1
ATOM 832 O O . CYS A 1 114 ? 5.114 2.349 7.164 1.00 97.50 114 CYS A O 1
ATOM 834 N N . CYS A 1 115 ? 4.284 1.551 9.088 1.00 97.44 115 CYS A N 1
ATOM 835 C CA . CYS A 1 115 ? 4.908 2.528 9.959 1.00 97.44 115 CYS A CA 1
ATOM 836 C C . CYS A 1 115 ? 5.710 1.825 11.044 1.00 97.44 115 CYS A C 1
ATOM 838 O O . CYS A 1 115 ? 5.328 0.757 11.533 1.00 97.44 115 CYS A O 1
ATOM 840 N N . SER A 1 116 ? 6.822 2.433 11.433 1.00 95.31 116 SER A N 1
ATOM 841 C CA . SER A 1 116 ? 7.580 1.999 12.598 1.00 95.31 116 SER A CA 1
ATOM 842 C C . SER A 1 116 ? 6.712 2.136 13.855 1.00 95.31 116 SER A C 1
ATOM 844 O O . SER A 1 116 ? 6.121 3.194 14.079 1.00 95.31 116 SER A O 1
ATOM 846 N N . PRO A 1 117 ? 6.618 1.089 14.693 1.00 90.31 117 PRO A N 1
ATOM 847 C CA . PRO A 1 117 ? 5.812 1.134 15.911 1.00 90.31 117 PRO A CA 1
ATOM 848 C C . PRO A 1 117 ? 6.398 2.071 16.981 1.00 90.31 117 PRO A C 1
ATOM 850 O O . PRO A 1 117 ? 5.716 2.367 17.957 1.00 90.31 117 PRO A O 1
ATOM 853 N N . THR A 1 118 ? 7.652 2.511 16.824 1.00 91.12 118 THR A N 1
ATOM 854 C CA . THR A 1 118 ? 8.373 3.316 17.822 1.00 91.12 118 THR A CA 1
ATOM 855 C C . THR A 1 118 ? 8.217 4.815 17.584 1.00 91.12 118 THR A C 1
ATOM 857 O O . THR A 1 118 ? 8.021 5.572 18.530 1.00 91.12 118 THR A O 1
ATOM 860 N N . ASP A 1 119 ? 8.333 5.250 16.332 1.00 92.00 119 ASP A N 1
ATOM 861 C CA . ASP A 1 119 ? 8.407 6.666 15.946 1.00 92.00 119 ASP A CA 1
ATOM 862 C C . ASP A 1 119 ? 7.434 7.041 14.817 1.00 92.00 119 ASP A C 1
ATOM 864 O O . ASP A 1 119 ? 7.391 8.196 14.400 1.00 92.00 119 ASP A O 1
ATOM 868 N N . GLY A 1 120 ? 6.640 6.086 14.318 1.00 91.69 120 GLY A N 1
ATOM 869 C CA . GLY A 1 120 ? 5.677 6.319 13.244 1.00 91.69 120 GLY A CA 1
ATOM 870 C C . GLY A 1 120 ? 6.314 6.543 11.871 1.00 91.69 120 GLY A C 1
ATOM 871 O O . GLY A 1 120 ? 5.608 6.945 10.947 1.00 91.69 120 GLY A O 1
ATOM 872 N N . ALA A 1 121 ? 7.621 6.292 11.711 1.00 95.25 121 ALA A N 1
ATOM 873 C CA . ALA A 1 121 ? 8.315 6.485 10.442 1.00 95.25 121 ALA A CA 1
ATOM 874 C C . ALA A 1 121 ? 7.680 5.644 9.324 1.00 95.25 121 ALA A C 1
ATOM 876 O O . ALA A 1 121 ? 7.479 4.440 9.478 1.00 95.25 121 ALA A O 1
ATOM 877 N N . CYS A 1 122 ? 7.370 6.297 8.206 1.00 96.31 122 CYS A N 1
ATOM 878 C CA . CYS A 1 122 ? 6.626 5.726 7.091 1.00 96.31 122 CYS A CA 1
ATOM 879 C C . CYS A 1 122 ? 7.496 4.914 6.125 1.00 96.31 122 CYS A C 1
ATOM 881 O O . CYS A 1 122 ? 8.520 5.394 5.644 1.00 96.31 122 CYS A O 1
ATOM 883 N N . THR A 1 123 ? 6.986 3.753 5.721 1.00 95.56 123 THR A N 1
ATOM 884 C CA . THR A 1 123 ? 7.627 2.815 4.797 1.00 95.56 123 THR A CA 1
ATOM 885 C C . THR A 1 123 ? 6.635 2.384 3.718 1.00 95.56 123 THR A C 1
ATOM 887 O O . THR A 1 123 ? 5.619 1.741 3.999 1.00 95.56 123 THR A O 1
ATOM 890 N N . ARG A 1 124 ? 6.942 2.729 2.462 1.00 95.38 124 ARG A N 1
ATOM 891 C CA . ARG A 1 124 ? 6.239 2.246 1.254 1.00 95.38 124 ARG A CA 1
ATOM 892 C C . ARG A 1 124 ? 7.114 1.369 0.354 1.00 95.38 124 ARG A C 1
ATOM 894 O O . ARG A 1 124 ? 6.578 0.689 -0.518 1.00 95.38 124 ARG A O 1
ATOM 901 N N . HIS A 1 125 ? 8.420 1.352 0.608 1.00 93.50 125 HIS A N 1
ATOM 902 C CA . HIS A 1 125 ? 9.416 0.510 -0.044 1.00 93.50 125 HIS A CA 1
ATOM 903 C C . HIS A 1 125 ? 10.503 0.098 0.959 1.00 93.50 125 HIS A C 1
ATOM 905 O O . HIS A 1 125 ? 10.701 0.784 1.963 1.00 93.50 125 HIS A O 1
ATOM 911 N N . THR A 1 126 ? 11.203 -1.008 0.707 1.00 89.50 126 THR A N 1
ATOM 912 C CA . THR A 1 126 ? 12.272 -1.537 1.581 1.00 89.50 126 THR A CA 1
ATOM 913 C C . THR A 1 126 ? 13.686 -1.135 1.166 1.00 89.50 126 THR A C 1
ATOM 915 O O . THR A 1 126 ? 14.628 -1.366 1.921 1.00 89.50 126 THR A O 1
ATOM 918 N N . GLY A 1 127 ? 13.835 -0.499 0.006 1.00 88.75 127 GLY A N 1
ATOM 919 C CA . GLY A 1 127 ? 15.120 -0.052 -0.520 1.00 88.75 127 GLY A CA 1
ATOM 920 C C . GLY A 1 127 ? 14.941 1.142 -1.445 1.00 88.75 127 GLY A C 1
ATOM 921 O O . GLY A 1 127 ? 14.729 2.263 -0.975 1.00 88.75 127 GLY A O 1
ATOM 922 N N . THR A 1 128 ? 15.008 0.920 -2.749 1.00 85.81 128 THR A N 1
ATOM 923 C CA . THR A 1 128 ? 14.793 1.935 -3.780 1.00 85.81 128 THR A CA 1
ATOM 924 C C . THR A 1 128 ? 13.310 2.164 -4.080 1.00 85.81 128 THR A C 1
ATOM 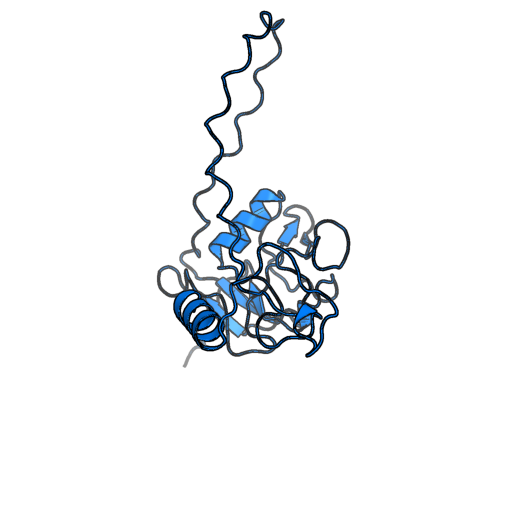926 O O . THR A 1 128 ? 12.422 1.422 -3.675 1.00 85.81 128 THR A O 1
ATOM 929 N N . ASN A 1 129 ? 13.016 3.289 -4.730 1.00 84.75 129 ASN A N 1
ATOM 930 C CA . ASN A 1 129 ? 11.656 3.688 -5.085 1.00 84.75 129 ASN A CA 1
ATOM 931 C C . ASN A 1 129 ? 11.305 3.189 -6.500 1.00 84.75 129 ASN A C 1
ATOM 933 O O . ASN A 1 129 ? 11.139 3.995 -7.418 1.00 84.75 129 ASN A O 1
ATOM 937 N N . ASP A 1 130 ? 11.266 1.870 -6.673 1.00 80.88 130 ASP A N 1
ATOM 938 C CA . ASP A 1 130 ? 11.029 1.171 -7.940 1.00 80.88 130 ASP A CA 1
ATOM 939 C C . ASP A 1 130 ? 10.164 -0.089 -7.746 1.00 80.88 130 ASP A C 1
ATOM 941 O O . ASP A 1 130 ? 9.632 -0.330 -6.663 1.00 80.88 130 ASP A O 1
ATOM 945 N N . ASP A 1 131 ? 9.933 -0.839 -8.828 1.00 79.00 131 ASP A N 1
ATOM 946 C CA . ASP A 1 131 ? 9.022 -1.989 -8.824 1.00 79.00 131 ASP A CA 1
ATOM 947 C C . ASP A 1 131 ? 9.458 -3.106 -7.870 1.00 79.00 131 ASP A C 1
ATOM 949 O O . ASP A 1 131 ? 8.592 -3.775 -7.304 1.00 79.00 131 ASP A O 1
ATOM 953 N N . ASP A 1 132 ? 10.765 -3.296 -7.681 1.00 80.12 132 ASP A N 1
ATOM 954 C CA . ASP A 1 132 ? 11.308 -4.421 -6.920 1.00 80.12 132 ASP A CA 1
ATOM 955 C C . ASP A 1 132 ? 11.212 -4.175 -5.411 1.00 80.12 132 ASP A C 1
ATOM 957 O O . ASP A 1 132 ? 10.912 -5.093 -4.646 1.00 80.12 132 ASP A O 1
ATOM 961 N N . ASP A 1 133 ? 11.425 -2.929 -4.983 1.00 87.38 133 ASP A N 1
ATOM 962 C CA . ASP A 1 133 ? 11.482 -2.575 -3.565 1.00 87.38 133 ASP A CA 1
ATOM 963 C C . ASP A 1 133 ? 10.181 -1.970 -3.018 1.00 87.38 133 ASP A C 1
ATOM 965 O O . ASP A 1 133 ? 10.005 -1.893 -1.797 1.00 87.38 133 ASP A O 1
ATOM 969 N N . CYS A 1 134 ? 9.240 -1.559 -3.873 1.00 91.69 134 CYS A N 1
ATOM 970 C CA . CYS A 1 134 ? 7.919 -1.108 -3.440 1.00 91.69 134 CYS A CA 1
ATOM 971 C C . CYS A 1 134 ? 7.061 -2.263 -2.910 1.00 91.69 134 CYS A C 1
ATOM 973 O O . CYS A 1 134 ? 6.891 -3.291 -3.559 1.00 91.69 134 CYS A O 1
ATOM 975 N N . LEU A 1 135 ? 6.401 -2.048 -1.765 1.00 90.88 135 LEU A N 1
ATOM 976 C CA . LEU A 1 135 ? 5.655 -3.083 -1.023 1.00 90.88 135 LEU A CA 1
ATOM 977 C C . LEU A 1 135 ? 4.579 -3.835 -1.838 1.00 90.88 135 LEU A C 1
ATOM 979 O O . LEU A 1 135 ? 4.168 -4.930 -1.463 1.00 90.88 135 LEU A O 1
ATOM 983 N N . ALA A 1 136 ? 4.092 -3.232 -2.919 1.00 89.38 136 ALA A N 1
ATOM 984 C CA . ALA A 1 136 ? 3.129 -3.797 -3.854 1.00 89.38 136 ALA A CA 1
ATOM 985 C C . ALA A 1 136 ? 3.471 -3.432 -5.312 1.00 89.38 136 ALA A C 1
ATOM 987 O O . ALA A 1 136 ? 2.582 -3.450 -6.159 1.00 89.38 136 ALA A O 1
ATOM 988 N N . GLY A 1 137 ? 4.729 -3.110 -5.620 1.00 88.50 137 GLY A N 1
A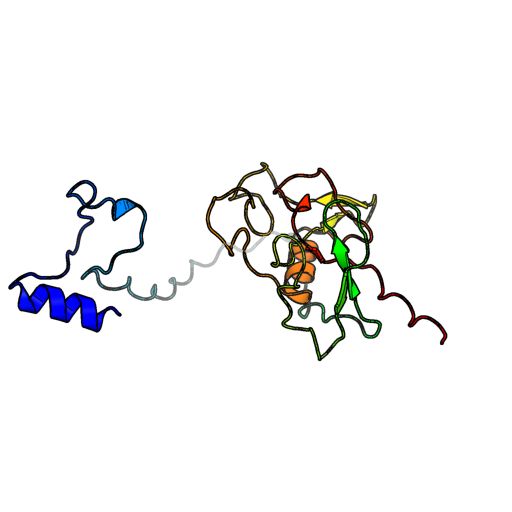TOM 989 C CA . GLY A 1 137 ? 5.152 -2.630 -6.941 1.00 88.50 137 GLY A CA 1
ATOM 990 C C . GLY A 1 137 ? 4.986 -1.119 -7.147 1.00 88.50 137 GLY A C 1
ATOM 991 O O . GLY A 1 137 ? 4.344 -0.420 -6.357 1.00 88.50 137 GLY A O 1
ATOM 992 N N . PHE A 1 138 ? 5.601 -0.596 -8.206 1.00 86.56 138 PHE A N 1
ATOM 993 C CA . PHE A 1 138 ? 5.702 0.830 -8.487 1.00 86.56 138 PHE A CA 1
ATOM 994 C C . PHE A 1 138 ? 4.582 1.304 -9.407 1.00 86.56 138 PHE A C 1
ATOM 996 O O . PHE A 1 138 ? 4.470 0.951 -10.581 1.00 86.56 138 PHE A O 1
ATOM 1003 N N . SER A 1 139 ? 3.779 2.228 -8.893 1.00 82.62 139 SER A N 1
ATOM 1004 C CA . SER A 1 139 ? 2.512 2.598 -9.515 1.00 82.62 139 SER A CA 1
ATOM 1005 C C . SER A 1 139 ? 2.624 3.495 -10.770 1.00 82.62 139 SER A C 1
ATOM 1007 O O . SER A 1 139 ? 1.621 3.915 -11.337 1.00 82.62 139 SER A O 1
ATOM 1009 N N . TYR A 1 140 ? 3.814 3.792 -11.299 1.00 75.44 140 TYR A N 1
ATOM 1010 C CA . TYR A 1 140 ? 3.952 4.536 -12.571 1.00 75.44 140 TYR A CA 1
ATOM 1011 C C . TYR A 1 140 ? 4.073 3.662 -13.827 1.00 75.44 140 TYR A C 1
ATOM 1013 O O . TYR A 1 140 ? 4.120 4.209 -14.936 1.00 75.44 140 TYR A O 1
ATOM 1021 N N . THR A 1 141 ? 4.097 2.337 -13.698 1.00 61.31 141 THR A N 1
ATOM 1022 C CA . THR A 1 141 ? 4.043 1.437 -14.856 1.00 61.31 141 THR A CA 1
ATOM 1023 C C . THR A 1 141 ? 2.685 1.583 -15.567 1.00 61.31 141 THR A C 1
ATOM 1025 O O . THR A 1 141 ? 1.628 1.704 -14.955 1.00 61.31 141 THR A O 1
ATOM 1028 N N . LYS A 1 142 ? 2.721 1.761 -16.890 1.00 49.72 142 LYS A N 1
ATOM 1029 C CA . LYS A 1 142 ? 1.757 2.556 -17.678 1.00 49.72 142 LYS A CA 1
ATOM 1030 C C . LYS A 1 142 ? 0.491 1.806 -18.125 1.00 49.72 142 LYS A C 1
ATOM 1032 O O . LYS A 1 142 ? -0.135 2.235 -19.089 1.00 49.72 142 LYS A O 1
ATOM 1037 N N . ASP A 1 143 ? 0.071 0.759 -17.418 1.00 50.81 143 ASP A N 1
ATOM 1038 C CA . ASP A 1 143 ? -1.055 -0.086 -17.836 1.00 50.81 143 ASP A CA 1
ATOM 1039 C C . ASP A 1 143 ? -2.222 -0.039 -16.830 1.00 50.81 143 ASP A C 1
ATOM 1041 O O . ASP A 1 143 ? -2.130 -0.474 -15.680 1.00 50.81 143 ASP A O 1
ATOM 1045 N N . ALA A 1 144 ? -3.369 0.495 -17.257 1.00 47.88 144 ALA A N 1
ATOM 1046 C CA . ALA A 1 144 ? -4.606 0.442 -16.476 1.00 47.88 144 ALA A CA 1
ATOM 1047 C C . ALA A 1 144 ? -5.197 -0.992 -16.453 1.00 47.88 144 ALA A C 1
ATOM 1049 O O . ALA A 1 144 ? -5.147 -1.667 -17.481 1.00 47.88 144 ALA A O 1
ATOM 1050 N N . PRO A 1 145 ? -5.849 -1.465 -15.367 1.00 53.94 145 PRO A N 1
ATOM 1051 C CA . PRO A 1 145 ? -5.818 -1.010 -13.985 1.00 53.94 145 PRO A CA 1
ATOM 1052 C C . PRO A 1 145 ? -5.074 -2.046 -13.123 1.00 53.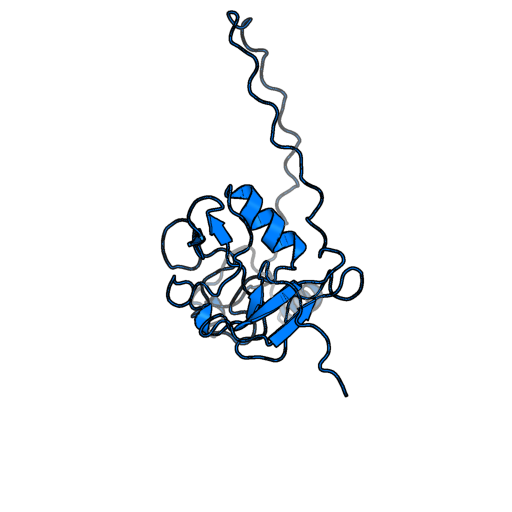94 145 PRO A C 1
ATOM 1054 O O . PRO A 1 145 ? -5.712 -2.795 -12.392 1.00 53.94 145 PRO A O 1
ATOM 1057 N N . LYS A 1 146 ? -3.742 -2.149 -13.203 1.00 58.44 146 LYS A N 1
ATOM 1058 C CA . LYS A 1 146 ? -2.963 -2.948 -12.230 1.00 58.44 146 LYS A CA 1
ATOM 1059 C C . LYS A 1 146 ? -1.618 -2.290 -11.928 1.00 58.44 146 LYS A C 1
ATOM 1061 O O . LYS A 1 146 ? -0.570 -2.891 -12.097 1.00 58.44 146 LYS A O 1
ATOM 1066 N N . TYR A 1 147 ? -1.681 -1.039 -11.473 1.00 66.44 147 TYR A N 1
ATOM 1067 C CA . TYR A 1 147 ? -0.518 -0.255 -11.042 1.00 66.44 147 TYR A CA 1
ATOM 1068 C C . TYR A 1 147 ? 0.228 -0.870 -9.842 1.00 66.44 147 TYR A C 1
ATOM 1070 O O . TYR A 1 147 ? 1.352 -0.482 -9.556 1.00 66.44 147 TYR A O 1
ATOM 1078 N N . THR A 1 148 ? -0.399 -1.801 -9.120 1.00 76.44 148 THR A N 1
ATOM 1079 C CA . THR A 1 148 ? 0.177 -2.486 -7.962 1.00 76.44 148 THR A CA 1
ATOM 1080 C C . THR A 1 148 ? -0.336 -3.924 -7.871 1.00 76.44 148 THR A C 1
ATOM 1082 O O . THR A 1 148 ? -1.344 -4.299 -8.479 1.00 76.44 148 THR A O 1
ATOM 1085 N N . THR A 1 149 ? 0.348 -4.746 -7.084 1.00 85.19 149 THR A N 1
ATOM 1086 C CA . THR A 1 149 ? -0.117 -6.065 -6.658 1.00 85.19 149 THR A CA 1
ATOM 1087 C C . THR A 1 149 ? -1.295 -5.895 -5.693 1.00 85.19 149 THR A C 1
ATOM 1089 O O . THR A 1 149 ? -1.202 -5.091 -4.764 1.00 85.19 149 THR A O 1
ATOM 1092 N N . PRO A 1 150 ? -2.414 -6.620 -5.875 1.00 88.06 150 PRO A N 1
ATOM 1093 C CA . PRO A 1 150 ? -3.541 -6.542 -4.957 1.00 88.06 150 PRO A CA 1
ATOM 1094 C C . PRO A 1 150 ? -3.192 -7.189 -3.612 1.00 88.06 150 PRO A C 1
ATOM 1096 O O . PRO A 1 150 ? -2.770 -8.343 -3.556 1.00 88.06 150 PRO A O 1
ATOM 1099 N N . PHE A 1 151 ? -3.437 -6.451 -2.535 1.00 89.75 151 PHE A N 1
ATOM 1100 C CA . PHE A 1 151 ? -3.394 -6.942 -1.161 1.00 89.75 151 PHE A CA 1
ATOM 1101 C C . PHE A 1 151 ? -4.784 -6.834 -0.550 1.00 89.75 151 PHE A C 1
ATOM 1103 O O . PHE A 1 151 ? -5.553 -5.962 -0.932 1.00 89.75 151 PHE A O 1
ATOM 1110 N N . THR A 1 152 ? -5.093 -7.711 0.397 1.00 93.44 152 THR A N 1
ATOM 1111 C CA . THR A 1 152 ? -6.167 -7.533 1.382 1.00 93.44 152 THR A CA 1
ATOM 1112 C C . THR A 1 152 ? -5.608 -6.874 2.640 1.00 93.44 152 THR A C 1
ATOM 1114 O O . THR A 1 152 ? -4.399 -6.920 2.885 1.00 93.44 152 THR A O 1
ATOM 1117 N N . TYR A 1 153 ? -6.484 -6.361 3.510 1.00 93.12 153 TYR A N 1
ATOM 1118 C CA . TYR A 1 153 ? -6.077 -5.793 4.801 1.00 93.12 153 TYR A CA 1
ATOM 1119 C C . TYR A 1 153 ? -5.163 -6.740 5.597 1.00 93.12 153 TYR A C 1
ATOM 1121 O O . TYR A 1 153 ? -4.111 -6.343 6.098 1.00 93.12 153 TYR A O 1
ATOM 1129 N N . SER A 1 154 ? -5.550 -8.017 5.680 1.00 90.31 154 SER A N 1
ATOM 1130 C CA . SER A 1 154 ? -4.813 -9.015 6.458 1.00 90.31 154 SER A CA 1
ATOM 1131 C C . SER A 1 154 ? -3.444 -9.350 5.858 1.00 90.31 154 SER A C 1
ATOM 1133 O O . SER A 1 154 ? -2.478 -9.538 6.598 1.00 90.31 154 SER A O 1
ATOM 1135 N N . GLN A 1 155 ? -3.330 -9.351 4.526 1.00 91.88 155 GLN A N 1
ATOM 1136 C CA . GLN A 1 155 ? -2.052 -9.520 3.837 1.00 91.88 155 GLN A CA 1
ATOM 1137 C C . GLN A 1 155 ? -1.153 -8.297 4.034 1.00 91.88 155 GLN A C 1
ATOM 1139 O O . GLN A 1 155 ? 0.036 -8.467 4.279 1.00 91.88 155 GLN A O 1
ATOM 1144 N N . THR A 1 156 ? -1.698 -7.077 3.999 1.00 93.75 156 THR A N 1
ATOM 1145 C CA . THR A 1 156 ? -0.934 -5.862 4.323 1.00 93.75 156 THR A CA 1
ATOM 1146 C C . THR A 1 156 ? -0.443 -5.877 5.768 1.00 93.75 156 THR A C 1
ATOM 1148 O O . THR A 1 156 ? 0.711 -5.549 6.026 1.00 93.75 156 THR A O 1
ATOM 1151 N N . ALA A 1 157 ? -1.274 -6.310 6.716 1.00 91.69 157 ALA A N 1
ATOM 1152 C CA . ALA A 1 157 ? -0.864 -6.435 8.111 1.00 91.69 157 ALA A CA 1
ATOM 1153 C C . ALA A 1 157 ? 0.240 -7.476 8.308 1.00 91.69 157 ALA A C 1
ATOM 1155 O O . ALA A 1 157 ? 1.207 -7.210 9.022 1.00 91.69 157 ALA A O 1
ATOM 1156 N N . ALA A 1 158 ? 0.134 -8.625 7.640 1.00 89.38 158 ALA A N 1
ATOM 1157 C CA . ALA A 1 158 ? 1.187 -9.633 7.638 1.00 89.38 158 ALA A CA 1
ATOM 1158 C C . ALA A 1 158 ? 2.480 -9.110 6.987 1.00 89.38 158 ALA A C 1
ATOM 1160 O O . ALA A 1 158 ? 3.563 -9.347 7.518 1.00 89.38 158 ALA A O 1
ATOM 1161 N N . LEU A 1 159 ? 2.370 -8.351 5.890 1.00 90.12 159 LEU A N 1
ATOM 1162 C CA . LEU A 1 159 ? 3.504 -7.715 5.223 1.00 90.12 159 LEU A CA 1
ATOM 1163 C C . LEU A 1 159 ? 4.225 -6.746 6.165 1.00 90.12 159 LEU A C 1
ATOM 1165 O O . LEU A 1 159 ? 5.425 -6.898 6.379 1.00 90.12 159 LEU A O 1
ATOM 1169 N N . CYS A 1 160 ? 3.506 -5.812 6.794 1.00 92.94 160 CYS A N 1
ATOM 1170 C CA . CYS A 1 160 ? 4.110 -4.888 7.754 1.00 92.94 160 CYS A CA 1
ATOM 1171 C C . CYS A 1 160 ? 4.767 -5.640 8.918 1.00 92.94 160 CYS A C 1
ATOM 1173 O O . CYS A 1 160 ? 5.919 -5.362 9.246 1.00 92.94 160 CYS A O 1
ATOM 1175 N N . ALA A 1 161 ? 4.091 -6.648 9.479 1.00 91.38 161 ALA A N 1
ATOM 1176 C CA . ALA A 1 161 ? 4.641 -7.448 10.570 1.00 91.38 161 ALA A CA 1
ATOM 1177 C C . ALA A 1 161 ? 5.931 -8.184 10.170 1.00 91.38 161 ALA A C 1
ATOM 1179 O O . ALA A 1 161 ? 6.868 -8.243 10.963 1.00 91.38 161 ALA A O 1
ATOM 1180 N N . SER A 1 162 ? 6.016 -8.695 8.935 1.00 90.38 162 SER A N 1
ATOM 1181 C CA . SER A 1 162 ? 7.223 -9.359 8.418 1.00 90.38 162 SER A CA 1
ATOM 1182 C C . SER A 1 162 ? 8.436 -8.424 8.332 1.00 90.38 162 SER A C 1
ATOM 1184 O O . SER A 1 162 ? 9.576 -8.877 8.413 1.00 90.38 162 SER A O 1
ATOM 1186 N N . LEU A 1 163 ? 8.183 -7.115 8.241 1.00 89.62 163 LEU A N 1
ATOM 1187 C CA . LEU A 1 163 ? 9.185 -6.052 8.229 1.00 89.62 163 LEU A CA 1
ATOM 1188 C C . LEU A 1 163 ? 9.454 -5.466 9.627 1.00 89.62 163 LEU A C 1
ATOM 1190 O O . LEU A 1 163 ? 10.189 -4.491 9.746 1.00 89.62 163 LEU A O 1
ATOM 1194 N N . ASN A 1 164 ? 8.878 -6.044 10.690 1.00 91.06 164 ASN A N 1
ATOM 1195 C CA . ASN A 1 164 ? 8.856 -5.481 12.048 1.00 91.06 164 ASN A CA 1
ATOM 1196 C C . ASN A 1 164 ? 8.192 -4.089 12.128 1.00 91.06 164 ASN A C 1
ATOM 1198 O O . ASN A 1 164 ? 8.542 -3.264 12.972 1.00 91.06 164 ASN A O 1
ATOM 1202 N N . LEU A 1 165 ? 7.221 -3.837 11.251 1.00 93.31 165 LEU A N 1
ATOM 1203 C CA . LEU A 1 165 ? 6.419 -2.619 11.184 1.00 93.31 165 LEU A CA 1
ATOM 1204 C C . LEU A 1 165 ? 4.950 -2.917 11.526 1.00 93.31 165 LEU A C 1
ATOM 1206 O O . LEU A 1 165 ? 4.522 -4.067 11.630 1.00 93.31 165 LEU A O 1
ATOM 1210 N N . THR A 1 166 ? 4.151 -1.865 11.669 1.00 95.06 166 THR A N 1
ATOM 1211 C CA . THR A 1 166 ? 2.693 -1.937 11.854 1.00 95.06 166 THR A CA 1
ATOM 1212 C C . THR A 1 166 ? 1.965 -1.186 10.738 1.00 95.06 166 THR A C 1
ATOM 1214 O O . THR A 1 166 ? 2.595 -0.461 9.972 1.00 95.06 166 THR A O 1
ATOM 1217 N N . LEU A 1 167 ? 0.642 -1.333 10.619 1.00 95.19 167 LEU A N 1
ATOM 1218 C CA . LEU A 1 167 ? -0.131 -0.435 9.756 1.00 95.19 167 LEU A CA 1
ATOM 1219 C C . LEU A 1 167 ? -0.096 0.989 10.313 1.00 95.19 167 LEU A C 1
ATOM 1221 O O . LEU A 1 167 ? -0.315 1.208 11.506 1.00 95.19 167 LEU A O 1
ATOM 1225 N N . CYS A 1 168 ? 0.094 1.949 9.417 1.00 97.19 168 CYS A N 1
ATOM 1226 C CA . CYS A 1 168 ? 0.088 3.366 9.749 1.00 97.19 168 CYS A CA 1
ATOM 1227 C C . CYS A 1 168 ? -1.288 3.858 10.197 1.00 97.19 168 CYS A C 1
ATOM 1229 O O . CYS A 1 168 ? -2.302 3.520 9.589 1.00 97.19 168 CYS A O 1
ATOM 1231 N N . ASP A 1 169 ? -1.309 4.725 11.199 1.00 96.00 169 ASP A N 1
ATOM 1232 C CA . ASP A 1 169 ? -2.468 5.499 11.659 1.00 96.00 169 ASP A CA 1
ATOM 1233 C C . ASP A 1 169 ? -2.593 6.854 10.933 1.00 96.00 169 ASP A C 1
ATOM 1235 O O . ASP A 1 169 ? -3.342 7.735 11.339 1.00 96.00 169 ASP A O 1
ATOM 1239 N N . GLN A 1 170 ? -1.864 7.022 9.832 1.00 95.88 170 GLN A N 1
ATOM 1240 C CA . GLN A 1 170 ? -1.735 8.264 9.075 1.00 95.88 170 GLN A CA 1
ATOM 1241 C C . GLN A 1 170 ? -1.423 7.966 7.608 1.00 95.88 170 GLN A C 1
ATOM 1243 O O . GLN A 1 170 ? -0.999 6.861 7.271 1.00 95.88 170 GLN A O 1
ATOM 1248 N N . SER A 1 171 ? -1.605 8.943 6.718 1.00 97.31 171 SER A N 1
ATOM 1249 C CA . SER A 1 171 ? -1.121 8.825 5.339 1.00 97.31 171 SER A CA 1
ATOM 1250 C C . SER A 1 171 ? 0.394 9.005 5.278 1.00 97.31 171 SER A C 1
ATOM 1252 O O . SER A 1 171 ? 0.931 9.972 5.813 1.00 97.31 171 SER A O 1
ATOM 1254 N N . CYS A 1 172 ? 1.077 8.119 4.555 1.00 97.25 172 CYS A N 1
ATOM 1255 C CA . CYS A 1 172 ? 2.504 8.246 4.260 1.00 97.25 172 CYS A CA 1
ATOM 1256 C C . CYS A 1 172 ? 2.772 9.070 2.994 1.00 97.25 172 CYS A C 1
ATOM 1258 O O . CYS A 1 172 ? 3.554 8.681 2.127 1.00 97.25 172 CYS A O 1
ATOM 1260 N N . ALA A 1 173 ? 2.065 10.184 2.836 1.00 96.81 173 ALA A N 1
ATOM 1261 C CA . ALA A 1 173 ? 2.146 11.004 1.639 1.00 96.81 173 ALA A CA 1
ATOM 1262 C C . ALA A 1 173 ? 3.593 11.421 1.328 1.00 96.81 173 ALA A C 1
ATOM 1264 O O . ALA A 1 173 ? 4.329 11.884 2.196 1.00 96.81 173 ALA A O 1
ATOM 1265 N N . GLY A 1 174 ? 4.001 11.266 0.066 1.00 92.62 174 GLY A N 1
ATOM 1266 C CA . GLY A 1 174 ? 5.324 11.697 -0.397 1.00 92.62 174 GLY A CA 1
ATOM 1267 C C . GLY A 1 174 ? 6.474 10.728 -0.103 1.00 92.62 174 GLY A C 1
ATOM 1268 O O . GLY A 1 174 ? 7.602 11.028 -0.477 1.00 92.62 174 GLY A O 1
ATOM 1269 N N . THR A 1 175 ? 6.216 9.550 0.476 1.00 93.38 175 THR A N 1
ATOM 1270 C CA . THR A 1 175 ? 7.264 8.549 0.773 1.00 93.38 175 THR A CA 1
ATOM 1271 C C . THR A 1 175 ? 7.492 7.520 -0.341 1.00 93.38 175 THR A C 1
ATOM 1273 O O . THR A 1 175 ? 8.029 6.445 -0.099 1.00 93.38 175 THR A O 1
ATOM 1276 N N . GLY A 1 176 ? 7.084 7.834 -1.574 1.00 91.94 176 GLY A N 1
ATOM 1277 C CA . GLY A 1 176 ? 7.365 7.007 -2.750 1.00 91.94 176 GLY A CA 1
ATOM 1278 C C . GLY A 1 176 ? 6.226 6.084 -3.203 1.00 91.94 176 GLY A C 1
ATOM 1279 O O . GLY A 1 176 ? 5.057 6.246 -2.837 1.00 91.94 176 GLY A O 1
ATOM 1280 N N . CYS A 1 177 ? 6.587 5.177 -4.109 1.00 91.88 177 CYS A N 1
ATOM 1281 C CA . CYS A 1 177 ? 5.806 4.172 -4.838 1.00 91.88 177 CYS A CA 1
ATOM 1282 C C . CYS A 1 177 ? 4.605 4.687 -5.632 1.00 91.88 177 CYS A C 1
ATOM 1284 O O . CYS A 1 177 ? 3.822 3.905 -6.158 1.00 91.88 177 CYS A O 1
ATOM 1286 N N . ALA A 1 178 ? 4.451 6.011 -5.720 1.00 91.69 178 ALA A N 1
ATOM 1287 C CA . ALA A 1 178 ? 3.283 6.690 -6.275 1.00 91.69 178 ALA A CA 1
ATOM 1288 C C . ALA A 1 178 ? 1.950 6.299 -5.603 1.00 91.69 178 ALA A C 1
ATOM 1290 O O . ALA A 1 178 ? 0.877 6.482 -6.179 1.00 91.69 178 ALA A O 1
ATOM 1291 N N . TYR A 1 179 ? 1.993 5.823 -4.353 1.00 93.94 179 TYR A N 1
ATOM 1292 C CA . TYR A 1 179 ? 0.785 5.454 -3.602 1.00 93.94 179 TYR A CA 1
ATOM 1293 C C . TYR A 1 179 ? -0.053 6.661 -3.176 1.00 93.94 179 TYR A C 1
ATOM 1295 O O . TYR A 1 179 ? -1.178 6.488 -2.732 1.00 93.94 179 TYR A O 1
ATOM 1303 N N . ASN A 1 180 ? 0.436 7.887 -3.383 1.00 94.81 180 ASN A N 1
ATOM 1304 C CA . ASN A 1 180 ? -0.372 9.101 -3.251 1.00 94.81 180 ASN A CA 1
ATOM 1305 C C . ASN A 1 180 ? -1.640 9.061 -4.126 1.00 94.81 180 ASN A C 1
ATOM 1307 O O . ASN A 1 180 ? -2.656 9.631 -3.754 1.00 94.81 180 ASN A O 1
ATOM 1311 N N . TYR A 1 181 ? -1.600 8.365 -5.266 1.00 92.69 181 TYR A N 1
ATOM 1312 C CA . TYR A 1 181 ? -2.751 8.226 -6.167 1.00 92.69 181 TYR A CA 1
ATOM 1313 C C . TYR A 1 181 ? -3.668 7.051 -5.816 1.00 92.69 181 TYR A C 1
ATOM 1315 O O . TYR A 1 181 ? -4.639 6.805 -6.532 1.00 92.69 181 TYR A O 1
ATOM 1323 N N . HIS A 1 182 ? -3.339 6.300 -4.766 1.00 93.56 182 HIS A N 1
ATOM 1324 C CA . HIS A 1 182 ? -4.047 5.101 -4.347 1.00 93.56 182 HIS A CA 1
ATOM 1325 C C . HIS A 1 182 ? -4.766 5.318 -3.017 1.00 93.56 182 HIS A C 1
ATOM 1327 O O . HIS A 1 182 ? -4.291 6.076 -2.165 1.00 93.56 182 HIS A O 1
ATOM 1333 N N . PRO A 1 183 ? -5.896 4.633 -2.800 1.00 96.44 183 PRO A N 1
ATOM 1334 C CA . PRO A 1 183 ? -6.366 4.399 -1.454 1.00 96.44 183 PRO A CA 1
ATOM 1335 C C . PRO A 1 183 ? -5.334 3.544 -0.711 1.00 96.44 183 PRO A C 1
ATOM 1337 O O . PRO A 1 183 ? -4.656 2.715 -1.314 1.00 96.44 183 PRO A O 1
ATOM 1340 N N . VAL A 1 184 ? -5.192 3.737 0.595 1.00 97.44 184 VAL A N 1
ATOM 1341 C CA . VAL A 1 184 ? -4.214 3.013 1.415 1.00 97.44 184 VAL A CA 1
ATOM 1342 C C . VAL A 1 184 ? -4.870 2.397 2.642 1.00 97.44 184 VAL A C 1
ATOM 1344 O O . VAL A 1 184 ? -5.782 2.977 3.242 1.00 97.44 184 VAL A O 1
ATOM 1347 N N . TYR A 1 185 ? -4.399 1.210 3.026 1.00 97.56 185 TYR A N 1
ATOM 1348 C CA . TYR A 1 185 ? -4.798 0.597 4.290 1.00 97.56 185 TYR A CA 1
ATOM 1349 C C . TYR A 1 185 ? -4.225 1.388 5.466 1.00 97.56 185 TYR A C 1
ATOM 1351 O O . TYR A 1 185 ? -3.070 1.820 5.438 1.00 97.56 185 TYR A O 1
ATOM 1359 N N . SER A 1 186 ? -5.018 1.535 6.526 1.00 96.75 186 SER A N 1
ATOM 1360 C CA . SER A 1 186 ? -4.586 2.191 7.758 1.00 96.75 186 SER A CA 1
ATOM 1361 C C . SER A 1 186 ? -4.997 1.403 9.002 1.00 96.75 186 SER A C 1
ATOM 1363 O O . SER A 1 186 ? -5.863 0.523 8.962 1.00 96.75 186 SER A O 1
ATOM 1365 N N . SER A 1 187 ? -4.362 1.703 10.129 1.00 95.38 187 SER A N 1
ATOM 1366 C CA . SER A 1 187 ? -4.765 1.216 11.448 1.00 95.38 187 SER A CA 1
ATOM 1367 C C . SER A 1 187 ? -5.851 2.085 12.093 1.00 95.38 187 SER A C 1
ATOM 1369 O O . SER A 1 187 ? -6.359 1.707 13.151 1.00 95.38 187 SER A O 1
ATOM 1371 N N . LEU A 1 188 ? -6.257 3.186 11.444 1.00 94.94 188 LEU A N 1
ATOM 1372 C CA . LEU A 1 188 ? -7.304 4.073 11.939 1.00 94.94 188 LEU A CA 1
ATOM 1373 C C . LEU A 1 188 ? -8.641 3.326 12.074 1.00 94.94 188 LEU A C 1
ATOM 1375 O O . LEU A 1 188 ? -9.008 2.531 11.196 1.00 94.94 188 LEU A O 1
ATOM 1379 N N . PRO A 1 189 ? -9.393 3.572 13.161 1.00 93.94 189 PRO A N 1
ATOM 1380 C CA . PRO A 1 189 ? -10.743 3.050 13.293 1.00 93.94 189 PRO A CA 1
ATOM 1381 C C . PRO A 1 189 ? -11.656 3.678 12.237 1.00 93.94 189 PRO A C 1
ATOM 1383 O O . PRO A 1 189 ? -11.409 4.786 11.756 1.00 93.94 189 PRO A O 1
ATOM 1386 N N . CYS A 1 190 ? -12.742 2.988 11.898 1.00 92.38 190 CYS A N 1
ATOM 1387 C CA . CYS A 1 190 ? -13.785 3.617 11.100 1.00 92.38 190 CYS A CA 1
ATOM 1388 C C . CYS A 1 190 ? -14.415 4.794 11.867 1.00 92.38 190 CYS A C 1
ATOM 1390 O O . CYS A 1 190 ? -14.560 4.714 13.092 1.00 92.38 190 CYS A O 1
ATOM 1392 N N . PRO A 1 191 ? -14.800 5.882 11.177 1.00 88.38 191 PRO A N 1
ATOM 1393 C CA . PRO A 1 191 ? -15.518 6.978 11.808 1.00 88.38 191 PRO A CA 1
ATOM 1394 C C . PRO A 1 191 ? -16.850 6.475 12.370 1.00 88.38 191 PRO A C 1
ATOM 1396 O O . PRO A 1 191 ? -17.491 5.590 11.797 1.00 88.38 191 PRO A O 1
ATOM 1399 N N . ALA A 1 192 ? -17.269 7.046 13.500 1.00 77.81 192 ALA A N 1
ATOM 1400 C CA . ALA A 1 192 ? -18.594 6.777 14.039 1.00 77.81 192 ALA A CA 1
ATOM 1401 C C . ALA A 1 192 ? -19.665 7.198 13.011 1.00 77.81 192 ALA A C 1
ATOM 1403 O O . ALA A 1 192 ? -19.467 8.203 12.320 1.00 77.81 192 ALA A O 1
ATOM 1404 N N . PRO A 1 193 ? -20.791 6.468 12.900 1.00 66.56 193 PRO A N 1
ATOM 1405 C CA . PRO A 1 193 ? -21.901 6.917 12.072 1.00 66.56 193 PRO A CA 1
ATOM 1406 C C . PRO A 1 193 ? -22.328 8.317 12.524 1.00 66.56 193 PRO A C 1
ATOM 1408 O O . PRO A 1 193 ? -22.486 8.564 13.723 1.00 66.56 193 PRO A O 1
ATOM 1411 N N . SER A 1 194 ? -22.477 9.238 11.571 1.00 51.50 194 SER A N 1
ATOM 1412 C CA . SER A 1 194 ? -22.973 10.584 11.846 1.00 51.50 194 SER A CA 1
ATOM 1413 C C . SER A 1 194 ? -24.336 10.475 12.540 1.00 51.50 194 SER A C 1
ATOM 1415 O O . SER A 1 194 ? -25.180 9.709 12.063 1.00 51.50 194 SER A O 1
ATOM 1417 N N . PRO A 1 195 ? -24.581 11.200 13.646 1.00 46.25 195 PRO A N 1
ATOM 1418 C CA . PRO A 1 195 ? -25.924 11.275 14.198 1.00 46.25 195 PRO A CA 1
ATOM 1419 C C . PRO A 1 195 ? -26.892 11.860 13.146 1.00 46.25 195 PRO A C 1
ATOM 1421 O O . PRO A 1 195 ? -26.463 12.710 12.360 1.00 46.25 195 PRO A O 1
ATOM 1424 N N . PRO A 1 196 ? -28.143 11.363 13.095 1.00 53.09 196 PRO A N 1
ATOM 1425 C CA . PRO A 1 196 ? -29.150 11.764 12.111 1.00 53.09 196 PRO A CA 1
ATOM 1426 C C . PRO A 1 196 ? -29.584 13.227 12.238 1.00 53.09 196 PRO A C 1
ATOM 1428 O O . PRO A 1 196 ? -29.496 13.784 13.358 1.00 53.09 196 PRO A O 1
#

Organism: NCBI:txid127549

Foldseek 3Di:
DLVVVQVVQVVVVHGFAQDDPPPPDDPCPVDDDHHPHDDPDDDDPDDDDDDDDDDDDDDDDPPDDPPPDLPFQDQLFFFWAQLAARHTDDTAHGPPQQPPQFDPAQLTGAAAWWAQPPPRHIDQFDDDQAQVGGLFGAQVPPDPRPSGHGDGLSRSQSSNVVVVTGFGQGRPHPNHSPSNRPTYTHPHGDDDPDDD

Sequence (196 aa):
TYSQTAALCASLNLTLCDQSCAGTGCAYNYHPVYSSLPCPAPSPPLPLPPSPPPPRSQRPPPPPPPLSLPSKIPSGGRAVIQGDTGTFLSCLLPGQDDNTTQIEWGRQLIAPQCCSPTDGACTRHTGTNDDDDCLAGFSYTKDAPKYTTPFTYSQTAALCASLNLTLCDQSCAGTGCAYNYHPVYSSLPCPAPSPP

Secondary structure (DSSP, 8-state):
-HHHHHHHHHHTT----SS--TTSSTTGGGS----SPPPPPPPPPPPPPPPPPPPPS-PPPPPPPP-----PPPTT-EEEEETTT--EEEEEPTTTSTT--B-SSSSSBPBP-EE-TTT--EESBSSSSSTTTBTT--TTSS-TT-SS----HHHHHHHHHHTT-EE-SS--TTSSTTGGGSEEE-SPPPPPPPP-